Protein AF-A9KI22-F1 (afdb_monomer)

pLDDT: mean 90.52, std 15.83, range [34.84, 98.88]

Nearest PDB structures (foldseek):
  3kr9-assembly1_A  TM=9.200E-01  e=2.713E-21  Streptococcus pneumoniae
  6q56-assembly4_D  TM=8.519E-01  e=7.194E-21  Bacillus subtilis subsp. subtilis str. 168
  7o4o-assembly1_A  TM=8.639E-01  e=4.227E-19  Staphylococcus aureus
  3ku1-assembly2_B  TM=9.204E-01  e=2.973E-18  Streptococcus pneumoniae
  6qe6-assembly2_B  TM=8.593E-01  e=9.843E-17  Mycoplasma capricolum subsp. capricolum

Solvent-accessible surface area (backbone atoms only — not comparable to full-atom values): 13835 Å² total; per-residue (Å²): 136,88,67,56,64,60,55,40,59,54,52,73,67,55,65,71,68,34,31,30,35,32,37,60,32,50,52,27,57,58,54,50,48,31,45,76,67,65,32,18,76,32,29,38,34,20,19,70,48,68,70,38,46,50,47,18,50,54,44,36,51,76,72,71,35,62,93,38,45,45,80,44,82,16,67,58,40,69,74,60,53,64,69,71,36,34,31,42,35,41,52,81,38,45,18,71,60,50,49,50,34,48,61,77,18,41,65,37,57,74,47,26,61,32,40,42,38,24,45,72,36,58,55,32,57,47,55,57,49,34,55,78,69,49,32,38,78,79,44,53,51,62,46,74,41,97,92,39,83,45,47,37,42,32,28,30,61,50,58,96,86,59,78,70,97,81,67,98,71,97,79,74,98,63,94,72,75,81,74,50,72,72,55,51,54,49,28,40,67,68,33,52,54,34,45,78,67,51,33,70,54,54,52,55,48,46,55,52,54,45,56,50,51,55,56,50,48,59,60,49,73,76,48,94,48,73,73,48,50,58,54,47,55,53,48,52,52,53,49,50,54,44,52,58,59,50,52,57,68,76,108

InterPro domains:
  IPR006901 tRNA methyltransferase TrmK [PIRSF018637] (1-248)
  IPR029063 S-adenosyl-L-methionine-dependent methyltransferase superfamily [G3DSA:3.40.50.150] (1-162)
  IPR029063 S-adenosyl-L-methionine-dependent methyltransferase superfamily [SSF53335] (13-137)

Secondary structure (DSSP, 8-state):
----HHHHHHHTTSPTT--EEEET-TTTHHHHHHHHTTS-S-EEEEES-HHHHHHHHHHHHHTT-TTTEEEEE-STTTTPPTTS-SEEEEEEE-HHHHHHHHHHTHHHHHH-SEEEEEESS-HHHHHHHHHHTTEEEEEEEEEEETTEEEEEEEEEEPPTT---S-S-------------HHHHHHHHHH-HHHHHTT-HHHHHHHHHHHHHHHHHHHHHHT---HHHHHHHHHHHHHHHHHHHHHHTT--

Structure (mmCIF, N/CA/C/O backbone):
data_AF-A9KI22-F1
#
_entry.id   AF-A9KI22-F1
#
loop_
_atom_site.group_PDB
_atom_site.id
_atom_site.type_symbol
_atom_site.label_atom_id
_atom_site.label_alt_id
_atom_site.label_comp_id
_atom_site.label_asym_id
_atom_site.label_entity_id
_atom_site.label_seq_id
_atom_site.pdbx_PDB_ins_code
_atom_site.Cartn_x
_atom_site.Cartn_y
_atom_site.Cartn_z
_atom_site.occupancy
_atom_site.B_iso_or_equiv
_atom_site.auth_seq_id
_atom_site.auth_comp_id
_atom_site.auth_asym_id
_atom_site.auth_atom_id
_atom_site.pdbx_PDB_model_num
ATOM 1 N N . MET A 1 1 ? -21.249 4.052 -0.105 1.00 80.50 1 MET A N 1
ATOM 2 C CA . MET A 1 1 ? -20.345 4.908 -0.913 1.00 80.50 1 MET A CA 1
ATOM 3 C C . MET A 1 1 ? -19.646 4.103 -2.023 1.00 80.50 1 MET A C 1
ATOM 5 O O . MET A 1 1 ? -19.351 2.931 -1.822 1.00 80.50 1 MET A O 1
ATOM 9 N N . ASN A 1 2 ? -19.358 4.697 -3.193 1.00 84.75 2 ASN A N 1
ATOM 10 C CA . ASN A 1 2 ? -18.490 4.084 -4.216 1.00 84.75 2 ASN A CA 1
ATOM 11 C C . ASN A 1 2 ? -17.084 4.699 -4.173 1.00 84.75 2 ASN A C 1
ATOM 13 O O . ASN A 1 2 ? -16.916 5.868 -4.508 1.00 84.75 2 ASN A O 1
ATOM 17 N N . LEU A 1 3 ? -16.089 3.908 -3.768 1.00 92.81 3 LEU A N 1
ATOM 18 C CA . LEU A 1 3 ? -14.676 4.280 -3.829 1.00 92.81 3 LEU A CA 1
ATOM 19 C C . LEU A 1 3 ? -14.108 4.105 -5.244 1.00 92.81 3 LEU A C 1
ATOM 21 O O . LEU A 1 3 ? -14.595 3.276 -6.018 1.00 92.81 3 LEU A O 1
ATOM 25 N N . SER A 1 4 ? -13.039 4.846 -5.552 1.00 95.44 4 SER A N 1
ATOM 26 C CA . SER A 1 4 ? -12.204 4.560 -6.725 1.00 95.44 4 SER A CA 1
ATOM 27 C C . SER A 1 4 ? -11.613 3.149 -6.618 1.00 95.44 4 SER A C 1
ATOM 29 O O . SER A 1 4 ? -11.525 2.589 -5.519 1.00 95.44 4 SER A O 1
ATOM 31 N N . LYS A 1 5 ? -11.181 2.558 -7.740 1.00 96.25 5 LYS A N 1
ATOM 32 C CA . LYS A 1 5 ? -10.610 1.199 -7.722 1.00 96.25 5 LYS A CA 1
ATOM 33 C C . LYS A 1 5 ? -9.399 1.116 -6.796 1.00 96.25 5 LYS A C 1
ATOM 35 O O . LYS A 1 5 ? -9.293 0.162 -6.031 1.00 96.25 5 LYS A O 1
ATOM 40 N N . ARG A 1 6 ? -8.547 2.149 -6.809 1.00 97.06 6 ARG A N 1
ATOM 41 C CA . ARG A 1 6 ? -7.380 2.258 -5.927 1.00 97.06 6 ARG A CA 1
ATOM 42 C C . ARG A 1 6 ? -7.775 2.252 -4.454 1.00 97.06 6 ARG A C 1
ATOM 44 O O . ARG A 1 6 ? -7.228 1.469 -3.687 1.00 97.06 6 ARG A O 1
ATOM 51 N N . LEU A 1 7 ? -8.706 3.120 -4.051 1.00 96.88 7 LEU A N 1
ATOM 52 C CA . LEU A 1 7 ? -9.102 3.227 -2.643 1.00 96.88 7 LEU A CA 1
ATOM 53 C C . LEU A 1 7 ? -9.854 1.977 -2.168 1.00 96.88 7 LEU A C 1
ATOM 55 O O . LEU A 1 7 ? -9.650 1.540 -1.039 1.00 96.88 7 LEU A O 1
ATOM 59 N N . ARG A 1 8 ? -10.670 1.368 -3.038 1.00 97.12 8 ARG A N 1
ATOM 60 C CA . ARG A 1 8 ? -11.346 0.100 -2.741 1.00 97.12 8 ARG A CA 1
ATOM 61 C C . ARG A 1 8 ? -10.348 -1.039 -2.522 1.00 97.12 8 ARG A C 1
ATOM 63 O O . ARG A 1 8 ? -10.480 -1.739 -1.533 1.00 97.12 8 ARG A O 1
ATOM 70 N N . MET A 1 9 ? -9.330 -1.181 -3.377 1.00 97.56 9 MET A N 1
ATOM 71 C CA . MET A 1 9 ? -8.278 -2.201 -3.221 1.00 97.56 9 MET A CA 1
ATOM 72 C C . MET A 1 9 ? -7.570 -2.106 -1.857 1.00 97.56 9 MET A C 1
ATOM 74 O O . MET A 1 9 ? -7.284 -3.123 -1.227 1.00 97.56 9 MET A O 1
ATOM 78 N N . VAL A 1 10 ? -7.327 -0.883 -1.371 1.00 98.25 10 VAL A N 1
ATOM 79 C CA . VAL A 1 10 ? -6.772 -0.653 -0.028 1.00 98.25 10 VAL A CA 1
ATOM 80 C C . VAL A 1 10 ? -7.774 -1.051 1.055 1.00 98.25 10 VAL A C 1
ATOM 82 O O . VAL A 1 10 ? -7.440 -1.839 1.934 1.00 98.25 10 VAL A O 1
ATOM 85 N N . ALA A 1 11 ? -9.004 -0.540 0.990 1.00 97.50 11 ALA A N 1
ATOM 86 C CA . ALA A 1 11 ? -10.006 -0.779 2.025 1.00 97.50 11 ALA A CA 1
ATOM 87 C C . ALA A 1 11 ? -10.415 -2.260 2.136 1.00 97.50 11 ALA A C 1
ATOM 89 O O . ALA A 1 11 ? -10.554 -2.778 3.240 1.00 97.50 11 ALA A O 1
ATOM 90 N N . ASP A 1 12 ? -10.540 -2.963 1.009 1.00 96.19 12 ASP A N 1
ATOM 91 C CA . ASP A 1 12 ? -10.887 -4.389 0.961 1.00 96.19 12 ASP A CA 1
ATOM 92 C C . ASP A 1 12 ? -9.741 -5.295 1.468 1.00 96.19 12 ASP A C 1
ATOM 94 O O . ASP A 1 12 ? -9.946 -6.491 1.680 1.00 96.19 12 ASP A O 1
ATOM 98 N N . SER A 1 13 ? -8.537 -4.745 1.677 1.00 97.19 13 SER A N 1
ATOM 99 C CA . SER A 1 13 ? -7.396 -5.464 2.264 1.00 97.19 13 SER A CA 1
ATOM 100 C C . SER A 1 13 ? -7.375 -5.434 3.796 1.00 97.19 13 SER A C 1
ATOM 102 O O . SER A 1 13 ? -6.581 -6.152 4.397 1.00 97.19 13 SER A O 1
ATOM 104 N N . VAL A 1 14 ? -8.224 -4.625 4.434 1.00 98.12 14 VAL A N 1
ATOM 105 C CA . VAL A 1 14 ? -8.308 -4.534 5.898 1.00 98.12 14 VAL A CA 1
ATOM 106 C C . VAL A 1 14 ? -8.986 -5.777 6.474 1.00 98.12 14 VAL A C 1
ATOM 108 O O . VAL A 1 14 ? -10.058 -6.187 6.015 1.00 98.12 14 VAL A O 1
ATOM 111 N N . THR A 1 15 ? -8.413 -6.350 7.535 1.00 98.19 15 THR A N 1
ATOM 112 C CA . THR A 1 15 ? -9.041 -7.470 8.242 1.00 98.19 15 THR A CA 1
ATOM 113 C C . THR A 1 15 ? -10.318 -7.019 8.941 1.00 98.19 15 THR A C 1
ATOM 115 O O . THR A 1 15 ? -10.340 -6.088 9.748 1.00 98.19 15 THR A O 1
ATOM 118 N N . LYS A 1 16 ? -11.416 -7.725 8.665 1.00 98.38 16 LYS A N 1
ATOM 119 C CA . LYS A 1 16 ? -12.712 -7.437 9.277 1.00 98.38 16 LYS A CA 1
ATOM 120 C C . LYS A 1 16 ? -12.653 -7.552 10.804 1.00 98.38 16 LYS A C 1
ATOM 122 O O . LYS A 1 16 ? -12.214 -8.563 11.342 1.00 98.38 16 LYS A O 1
ATOM 127 N N . GLY A 1 17 ? -13.214 -6.559 11.486 1.00 98.38 17 GLY A N 1
ATOM 128 C CA . GLY A 1 17 ? -13.293 -6.471 12.943 1.00 98.38 17 GLY A CA 1
ATOM 129 C C . GLY A 1 17 ? -12.196 -5.615 13.574 1.00 98.38 17 GLY A C 1
ATOM 130 O O . GLY A 1 17 ? -12.352 -5.233 14.731 1.00 98.38 17 GLY A O 1
ATOM 131 N N . ASN A 1 18 ? -11.151 -5.264 12.824 1.00 98.56 18 ASN A N 1
ATOM 132 C CA . ASN A 1 18 ? -10.050 -4.445 13.318 1.00 98.56 18 ASN A CA 1
ATOM 133 C C . ASN A 1 18 ? -10.440 -2.971 13.456 1.00 98.56 18 ASN A C 1
ATOM 135 O O . ASN A 1 18 ? -11.097 -2.407 12.579 1.00 98.56 18 ASN A O 1
ATOM 139 N N . VAL A 1 19 ? -9.987 -2.329 14.534 1.00 98.75 19 VAL A N 1
ATOM 140 C CA . VAL A 1 19 ? -9.975 -0.863 14.640 1.00 98.75 19 VAL A CA 1
ATOM 141 C C . VAL A 1 19 ? -8.835 -0.326 13.775 1.00 98.75 19 VAL A C 1
ATOM 143 O O . VAL A 1 19 ? -7.719 -0.838 13.849 1.00 98.75 19 VAL A O 1
ATOM 146 N N . VAL A 1 20 ? -9.097 0.697 12.960 1.00 98.88 20 VAL A N 1
ATOM 147 C CA . VAL A 1 20 ? -8.164 1.125 11.900 1.00 98.88 20 VAL A CA 1
ATOM 148 C C . VAL A 1 20 ? -7.692 2.561 12.097 1.00 98.88 20 VAL A C 1
ATOM 150 O O . VAL A 1 20 ? -8.516 3.446 12.314 1.00 98.88 20 VAL A O 1
ATOM 153 N N . ALA A 1 21 ? -6.393 2.817 11.946 1.00 98.81 21 ALA A N 1
ATOM 154 C CA . ALA A 1 21 ? -5.864 4.153 11.674 1.00 98.81 21 ALA A CA 1
ATOM 155 C C . ALA A 1 21 ? -5.728 4.371 10.158 1.00 98.81 21 ALA A C 1
ATOM 157 O O . ALA A 1 21 ? -5.080 3.578 9.481 1.00 98.81 21 ALA A O 1
ATOM 158 N N . ASP A 1 22 ? -6.321 5.442 9.639 1.00 98.75 22 ASP A N 1
ATOM 159 C CA . ASP A 1 22 ? -6.264 5.877 8.237 1.00 98.75 22 ASP A CA 1
ATOM 160 C C . ASP A 1 22 ? -5.345 7.105 8.147 1.00 98.75 22 ASP A C 1
ATOM 162 O O . ASP A 1 22 ? -5.749 8.217 8.496 1.00 98.75 22 ASP A O 1
ATOM 166 N N . VAL A 1 23 ? -4.072 6.893 7.794 1.00 98.69 23 VAL A N 1
ATOM 167 C CA . VAL A 1 23 ? -3.019 7.921 7.824 1.00 98.69 23 VAL A CA 1
ATOM 168 C C . VAL A 1 23 ? -2.955 8.674 6.500 1.00 98.69 23 VAL A C 1
ATOM 170 O O . VAL A 1 23 ? -2.755 8.072 5.445 1.00 98.69 23 VAL A O 1
ATOM 173 N N . GLY A 1 24 ? -3.048 10.004 6.565 1.00 97.19 24 GLY A N 1
ATOM 174 C CA . GLY A 1 24 ? -3.204 10.853 5.382 1.00 97.19 24 GLY A CA 1
ATOM 175 C C . GLY A 1 24 ? -4.597 10.706 4.782 1.00 97.19 24 GLY A C 1
ATOM 176 O O . GLY A 1 24 ? -4.737 10.522 3.575 1.00 97.19 24 GLY A O 1
ATOM 177 N N . CYS A 1 25 ? -5.616 10.713 5.645 1.00 95.38 25 CYS A N 1
ATOM 178 C CA . CYS A 1 25 ? -6.985 10.342 5.295 1.00 95.38 25 CYS A CA 1
ATOM 179 C C . CYS A 1 25 ? -7.623 11.232 4.217 1.00 95.38 25 CYS A C 1
ATOM 181 O O . CYS A 1 25 ? -8.592 10.799 3.586 1.00 95.38 25 CYS A O 1
ATOM 183 N N . ASP A 1 26 ? -7.104 12.450 4.010 1.00 93.12 26 ASP A N 1
ATOM 184 C CA . ASP A 1 26 ? -7.588 13.476 3.085 1.00 93.12 26 ASP A CA 1
ATOM 185 C C . ASP A 1 26 ? -9.081 13.812 3.276 1.00 93.12 26 ASP A C 1
ATOM 187 O O . ASP A 1 26 ? -9.445 14.760 3.960 1.00 93.12 26 ASP A O 1
ATOM 191 N N . HIS A 1 27 ? -9.965 12.978 2.734 1.00 96.19 27 HIS A N 1
ATOM 192 C CA . HIS A 1 27 ? -11.421 13.096 2.811 1.00 96.19 27 HIS A CA 1
ATOM 193 C C . HIS A 1 27 ? -12.095 12.034 3.704 1.00 96.19 27 HIS A C 1
ATOM 195 O O . HIS A 1 27 ? -13.325 11.967 3.735 1.00 96.19 27 HIS A O 1
ATOM 201 N N . ALA A 1 28 ? -11.317 11.182 4.384 1.00 97.44 28 ALA A N 1
ATOM 202 C CA . ALA A 1 28 ? -11.771 10.046 5.199 1.00 97.44 28 ALA A CA 1
ATOM 203 C C . ALA A 1 28 ? -12.640 9.017 4.450 1.00 97.44 28 ALA A C 1
ATOM 205 O O . ALA A 1 28 ? -13.421 8.281 5.051 1.00 97.44 28 ALA A O 1
ATOM 206 N N . TYR A 1 29 ? -12.503 8.918 3.127 1.00 97.75 29 TYR A N 1
ATOM 207 C CA . TYR A 1 29 ? -13.311 7.995 2.330 1.00 97.75 29 TYR A CA 1
ATOM 208 C C . TYR A 1 29 ? -13.017 6.516 2.612 1.00 97.75 29 TYR A C 1
ATOM 210 O O . TYR A 1 29 ? -13.950 5.714 2.617 1.00 97.75 29 TYR A O 1
ATOM 218 N N . ILE A 1 30 ? -11.757 6.151 2.893 1.00 98.12 30 ILE A N 1
ATOM 219 C CA . ILE A 1 30 ? -11.412 4.791 3.340 1.00 98.12 30 ILE A CA 1
ATOM 220 C C . ILE A 1 30 ? -12.092 4.525 4.685 1.00 98.12 30 ILE A C 1
ATOM 222 O O . ILE A 1 30 ? -12.849 3.565 4.804 1.00 98.12 30 ILE A O 1
ATOM 226 N N . SER A 1 31 ? -11.900 5.420 5.658 1.00 98.50 31 SER A N 1
ATOM 227 C CA . SER A 1 31 ? -12.554 5.352 6.969 1.00 98.50 31 SER A CA 1
ATOM 228 C C . SER A 1 31 ? -14.078 5.161 6.885 1.00 98.50 31 SER A C 1
ATOM 230 O O . SER A 1 31 ? -14.623 4.238 7.491 1.00 98.50 31 SER A O 1
ATOM 232 N N . ILE A 1 32 ? -14.768 5.985 6.089 1.00 98.44 32 ILE A N 1
ATOM 233 C CA . ILE A 1 32 ? -16.227 5.919 5.898 1.00 98.44 32 ILE A CA 1
ATOM 234 C C . ILE A 1 32 ? -16.640 4.588 5.275 1.00 98.44 32 ILE A C 1
ATOM 236 O O . ILE A 1 32 ? -17.550 3.939 5.785 1.00 98.44 32 ILE A O 1
ATOM 240 N N . TYR A 1 33 ? -15.961 4.150 4.213 1.00 98.38 33 TYR A N 1
ATOM 241 C CA . TYR A 1 33 ? -16.272 2.884 3.550 1.00 98.38 33 TYR A CA 1
ATOM 242 C C . TYR A 1 33 ? -16.109 1.682 4.488 1.00 98.38 33 TYR A C 1
ATOM 244 O O . TYR A 1 33 ? -16.962 0.792 4.506 1.00 98.38 33 TYR A O 1
ATOM 252 N N . LEU A 1 34 ? -15.046 1.663 5.298 1.00 98.44 34 LEU A N 1
ATOM 253 C CA . LEU A 1 34 ? -14.784 0.580 6.245 1.00 98.44 34 LEU A CA 1
ATOM 254 C C . LEU A 1 34 ? -15.885 0.465 7.304 1.00 98.44 34 LEU A C 1
ATOM 256 O O . LEU A 1 34 ? -16.329 -0.647 7.606 1.00 98.44 34 LEU A O 1
ATOM 260 N N . VAL A 1 35 ? -16.344 1.593 7.852 1.00 98.38 35 VAL A N 1
ATOM 261 C CA . VAL A 1 35 ? -17.412 1.616 8.862 1.00 98.38 35 VAL A CA 1
ATOM 262 C C . VAL A 1 35 ? -18.777 1.315 8.239 1.00 98.38 35 VAL A C 1
ATOM 264 O O . VAL A 1 35 ? -19.506 0.457 8.741 1.00 98.38 35 VAL A O 1
ATOM 267 N N . GLU A 1 36 ? -19.114 1.953 7.115 1.00 97.31 36 GLU A N 1
ATOM 268 C CA . GLU A 1 36 ? -20.374 1.739 6.387 1.00 97.31 36 GLU A CA 1
ATOM 269 C C . GLU A 1 36 ? -20.530 0.265 5.967 1.00 97.31 36 GLU A C 1
ATOM 271 O O . GLU A 1 36 ? -21.594 -0.334 6.143 1.00 97.31 36 GLU A O 1
ATOM 276 N N . GLY A 1 37 ? -19.445 -0.351 5.487 1.00 96.88 37 GLY A N 1
ATOM 277 C CA . GLY A 1 37 ? -19.384 -1.761 5.103 1.00 96.88 37 GLY A CA 1
ATOM 278 C C . GLY A 1 37 ? -19.306 -2.747 6.273 1.00 96.88 37 GLY A C 1
ATOM 279 O O . GLY A 1 37 ? -19.280 -3.958 6.043 1.00 96.88 37 GLY A O 1
ATOM 280 N N . LYS A 1 38 ? -19.270 -2.267 7.527 1.00 97.56 38 LYS A N 1
ATOM 281 C CA . LYS A 1 38 ? -19.063 -3.085 8.740 1.00 97.56 38 LYS A CA 1
ATOM 282 C C . LYS A 1 38 ? -17.794 -3.946 8.665 1.00 97.56 38 LYS A C 1
ATOM 284 O O . LYS A 1 38 ? -17.767 -5.075 9.169 1.00 97.56 38 LYS A O 1
ATOM 289 N N . ILE A 1 39 ? -16.767 -3.424 7.999 1.00 98.19 39 ILE A N 1
ATOM 290 C CA . ILE A 1 39 ? -15.428 -4.010 7.941 1.00 98.19 39 ILE A CA 1
ATOM 291 C C . ILE A 1 39 ? -14.682 -3.611 9.212 1.00 98.19 39 ILE A C 1
ATOM 293 O O . ILE A 1 39 ? -14.207 -4.487 9.925 1.00 98.19 39 ILE A O 1
ATOM 297 N N . ALA A 1 40 ? -14.674 -2.320 9.550 1.00 98.56 40 ALA A N 1
ATOM 298 C CA . ALA A 1 40 ? -14.108 -1.810 10.794 1.00 98.56 40 ALA A CA 1
ATOM 299 C C . ALA A 1 40 ? -15.228 -1.377 11.757 1.00 98.56 40 ALA A C 1
ATOM 301 O O . ALA A 1 40 ? -16.159 -0.687 11.335 1.00 98.56 40 ALA A O 1
ATOM 302 N N . PRO A 1 41 ? -15.167 -1.732 13.054 1.00 98.38 41 PRO A N 1
ATOM 303 C CA . PRO A 1 41 ? -16.107 -1.219 14.043 1.00 98.38 41 PRO A CA 1
ATOM 304 C C . PRO 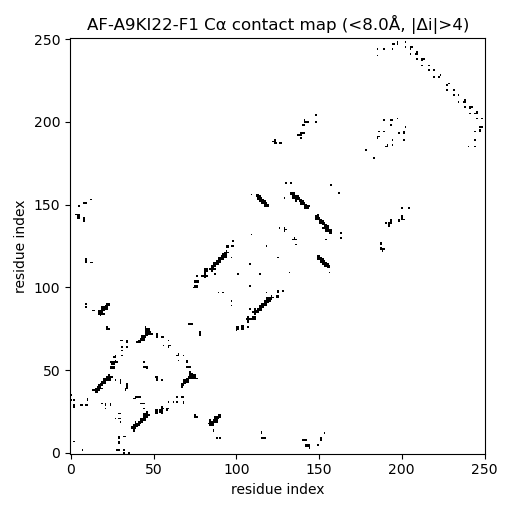A 1 41 ? -15.874 0.267 14.346 1.00 98.38 41 PRO A C 1
ATOM 306 O O . PRO A 1 41 ? -16.823 0.956 14.712 1.00 98.38 41 PRO A O 1
ATOM 309 N N . LYS A 1 42 ? -14.628 0.749 14.225 1.00 98.62 42 LYS A N 1
ATOM 310 C CA . LYS A 1 42 ? -14.219 2.145 14.430 1.00 98.62 42 LYS A CA 1
ATOM 311 C C . LYS A 1 42 ? -12.978 2.469 13.608 1.00 98.62 42 LYS A C 1
ATOM 313 O O . LYS A 1 42 ? -12.162 1.578 13.361 1.00 98.62 42 LYS A O 1
ATOM 318 N N . THR A 1 43 ? -12.800 3.742 13.270 1.00 98.75 43 THR A N 1
ATOM 319 C CA . THR A 1 43 ? -11.570 4.226 12.635 1.00 98.75 43 THR A CA 1
ATOM 320 C C . THR A 1 43 ? -11.085 5.544 13.238 1.00 98.75 43 THR A C 1
ATOM 322 O O . THR A 1 43 ? -11.856 6.327 13.801 1.00 98.75 43 THR A O 1
ATOM 325 N N . ILE A 1 44 ? -9.782 5.788 13.119 1.00 98.75 44 ILE A N 1
ATOM 326 C CA . ILE A 1 44 ? -9.130 7.053 13.447 1.00 98.75 44 ILE A CA 1
ATOM 327 C C . ILE A 1 44 ? -8.537 7.613 12.154 1.00 98.75 44 ILE A C 1
ATOM 329 O O . ILE A 1 44 ? -7.585 7.058 11.614 1.00 98.75 44 ILE A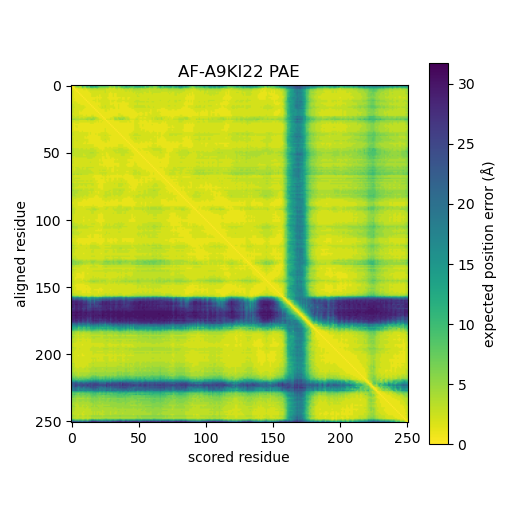 O 1
ATOM 333 N N . ALA A 1 45 ? -9.109 8.705 11.658 1.00 98.56 45 ALA A N 1
ATOM 334 C CA . ALA A 1 45 ? -8.662 9.400 10.460 1.00 98.56 45 ALA A CA 1
ATOM 335 C C . ALA A 1 45 ? -7.616 10.463 10.838 1.00 98.56 45 ALA A C 1
ATOM 337 O O . ALA A 1 45 ? -7.905 11.398 11.591 1.00 98.56 45 ALA A O 1
ATOM 338 N N . LEU A 1 46 ? -6.389 10.289 10.355 1.00 98.56 46 LEU A N 1
ATOM 339 C CA . LEU A 1 46 ? -5.234 11.113 10.698 1.00 98.56 46 LEU A CA 1
ATOM 340 C C . LEU A 1 46 ? -4.808 11.938 9.484 1.00 98.56 46 LEU A C 1
ATOM 342 O O . LEU A 1 46 ? -4.673 11.400 8.386 1.00 98.56 46 LEU A O 1
ATOM 346 N N . ASP A 1 47 ? -4.549 13.228 9.674 1.00 98.38 47 ASP A N 1
ATOM 347 C CA . ASP A 1 47 ? -3.921 14.067 8.649 1.00 98.38 47 ASP A CA 1
ATOM 348 C C . ASP A 1 47 ? -3.047 15.140 9.297 1.00 98.38 47 ASP A C 1
ATOM 350 O O . ASP A 1 47 ? -3.359 15.616 10.388 1.00 98.38 47 ASP A O 1
ATOM 354 N N . VAL A 1 48 ? -1.966 15.535 8.627 1.00 97.69 48 VAL A N 1
ATOM 355 C CA . VAL A 1 48 ? -1.062 16.594 9.105 1.00 97.69 48 VAL A CA 1
ATOM 356 C C . VAL A 1 48 ? -1.632 17.985 8.831 1.00 97.69 48 VAL A C 1
ATOM 358 O O . VAL A 1 48 ? -1.243 18.959 9.472 1.00 97.69 48 VAL A O 1
ATOM 361 N N . ASN A 1 49 ? -2.570 18.088 7.888 1.00 97.31 49 ASN A N 1
ATOM 362 C CA . ASN A 1 49 ? -3.144 19.347 7.450 1.00 97.31 49 ASN A CA 1
ATOM 363 C C . ASN A 1 49 ? -4.566 19.529 7.999 1.00 97.31 49 ASN A C 1
ATOM 365 O O . ASN A 1 49 ? -5.429 18.666 7.840 1.00 97.31 49 ASN A O 1
ATOM 369 N N . GLU A 1 50 ? -4.853 20.711 8.549 1.00 97.06 50 GLU A N 1
ATOM 370 C CA . GLU A 1 50 ? -6.191 21.046 9.058 1.00 97.06 50 GLU A CA 1
ATOM 371 C C . GLU A 1 50 ? -7.258 21.061 7.955 1.00 97.06 50 GLU A C 1
ATOM 373 O O . GLU A 1 50 ? -8.381 20.621 8.174 1.00 97.06 50 GLU A O 1
ATOM 378 N N . GLY A 1 51 ? -6.917 21.537 6.752 1.00 97.50 51 GLY A N 1
ATOM 379 C CA . GLY A 1 51 ? -7.859 21.647 5.634 1.00 97.50 51 GLY A CA 1
ATOM 380 C C . GLY A 1 51 ? -8.479 20.305 5.216 1.00 97.50 51 GLY A C 1
ATOM 381 O O . GLY A 1 51 ? -9.704 20.190 5.213 1.00 97.50 51 GLY A O 1
ATOM 382 N N . PRO A 1 52 ? -7.675 19.287 4.861 1.00 96.62 52 PRO A N 1
ATOM 383 C CA . PRO A 1 52 ? -8.160 17.926 4.653 1.00 96.62 52 PRO A CA 1
ATOM 384 C C . PRO A 1 52 ? -8.915 17.376 5.867 1.00 96.62 52 PRO A C 1
ATOM 386 O O . PRO A 1 52 ? -10.040 16.909 5.719 1.00 96.62 52 PRO A O 1
ATOM 389 N N . LEU A 1 53 ? -8.394 17.549 7.085 1.00 96.81 53 LEU A N 1
ATOM 390 C CA . LEU A 1 53 ? -9.063 17.050 8.288 1.00 96.81 53 LEU A CA 1
ATOM 391 C C . LEU A 1 53 ? -10.473 17.641 8.490 1.00 96.81 53 LEU A C 1
ATOM 393 O O . LEU A 1 53 ? -11.390 16.919 8.874 1.00 96.81 53 LEU A O 1
ATOM 397 N N . LEU A 1 54 ? -10.673 18.927 8.183 1.00 97.62 54 LEU A N 1
ATOM 398 C CA . LEU A 1 54 ? -11.995 19.562 8.189 1.00 97.62 54 LEU A CA 1
ATOM 399 C C . LEU A 1 54 ? -12.929 18.928 7.149 1.00 97.62 54 LEU A C 1
ATOM 401 O O . LEU A 1 54 ? -14.068 18.600 7.473 1.00 97.62 54 LEU A O 1
ATOM 405 N N . ARG A 1 55 ? -12.448 18.670 5.927 1.00 97.62 55 ARG A N 1
ATOM 406 C CA . ARG A 1 55 ? -13.243 17.984 4.888 1.00 97.62 55 ARG A CA 1
ATOM 407 C C . ARG A 1 55 ? -13.591 16.553 5.287 1.00 97.62 55 ARG A C 1
ATOM 409 O O . ARG A 1 55 ? -14.703 16.096 5.036 1.00 97.62 55 ARG A O 1
ATOM 416 N N . ALA A 1 56 ? -12.655 15.846 5.917 1.00 97.88 56 ALA A N 1
ATOM 417 C CA . ALA A 1 56 ? -12.899 14.535 6.497 1.00 97.88 56 ALA A CA 1
ATOM 418 C C . ALA A 1 56 ? -14.021 14.598 7.545 1.00 97.88 56 ALA A C 1
ATOM 420 O O . ALA A 1 56 ? -14.948 13.795 7.473 1.00 97.88 56 ALA A O 1
ATOM 421 N N . GLN A 1 57 ? -13.995 15.570 8.466 1.00 98.19 57 GLN A N 1
ATOM 422 C CA . GLN A 1 57 ? -15.059 15.771 9.461 1.00 98.19 57 GLN A CA 1
ATOM 423 C C . GLN A 1 57 ? -16.419 16.058 8.814 1.00 98.19 57 GLN A C 1
ATOM 425 O O . GLN A 1 57 ? -17.409 15.424 9.178 1.00 98.19 57 GLN A O 1
ATOM 430 N N . GLU A 1 58 ? -16.474 16.969 7.838 1.00 98.06 58 GLU A N 1
ATOM 431 C CA . GLU A 1 58 ? -17.697 17.283 7.087 1.00 98.06 58 GLU A CA 1
ATOM 432 C C . GLU A 1 58 ? -18.280 16.031 6.423 1.00 98.06 58 GLU A C 1
ATOM 434 O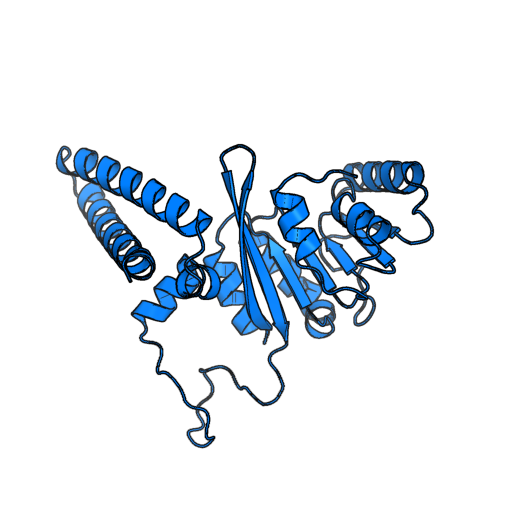 O . GLU A 1 58 ? -19.476 15.751 6.549 1.00 98.06 58 GLU A O 1
ATOM 439 N N . ASN A 1 59 ? -17.427 15.229 5.779 1.00 98.12 59 ASN A N 1
ATOM 440 C CA . ASN A 1 59 ? -17.830 13.963 5.184 1.00 98.12 59 ASN A CA 1
ATOM 441 C C . ASN A 1 59 ? -18.348 12.992 6.252 1.00 98.12 59 ASN A C 1
ATOM 443 O O . ASN A 1 59 ? -19.459 12.489 6.118 1.00 98.12 59 ASN A O 1
ATOM 447 N N . ILE A 1 60 ? -17.606 12.763 7.337 1.00 98.31 60 ILE A N 1
ATOM 448 C CA . ILE A 1 60 ? -18.003 11.852 8.423 1.00 98.31 60 ILE A CA 1
ATOM 449 C C . ILE A 1 60 ? -19.394 12.210 8.967 1.00 98.31 60 ILE A C 1
ATOM 451 O O . ILE A 1 60 ? -20.238 11.323 9.105 1.00 98.31 60 ILE A O 1
ATOM 455 N N . ILE A 1 61 ? -19.652 13.500 9.207 1.00 98.12 61 ILE A N 1
ATOM 456 C CA . ILE A 1 61 ? -20.950 14.006 9.676 1.00 98.12 61 ILE A CA 1
ATOM 457 C C . ILE A 1 61 ? -22.034 13.792 8.614 1.00 98.12 61 ILE A C 1
ATOM 459 O O . ILE A 1 61 ? -23.129 13.336 8.933 1.00 98.12 61 ILE A O 1
ATOM 463 N N . SER A 1 62 ? -21.746 14.072 7.339 1.00 97.50 62 SER A N 1
ATOM 464 C CA . SER A 1 62 ? -22.726 13.893 6.256 1.00 97.50 62 SER A CA 1
ATOM 465 C C . SER A 1 62 ? -23.182 12.436 6.081 1.00 97.50 62 SER A C 1
ATOM 467 O O . SER A 1 62 ? -24.311 12.194 5.653 1.00 97.50 62 SER A O 1
ATOM 469 N N . TYR A 1 63 ? -22.332 11.473 6.454 1.00 97.00 63 TYR A N 1
ATOM 470 C CA . TYR A 1 63 ? -22.646 10.041 6.467 1.00 97.00 63 TYR A CA 1
ATOM 471 C C . TYR A 1 63 ? -23.169 9.541 7.830 1.00 97.00 63 TYR A C 1
ATOM 473 O O . TYR A 1 63 ? -23.503 8.361 7.943 1.00 97.00 63 TYR A O 1
ATOM 481 N N . GLY A 1 64 ? -23.265 10.401 8.854 1.00 97.50 64 GLY A N 1
ATOM 482 C CA . GLY A 1 64 ? -23.763 10.053 10.193 1.00 97.50 64 GLY A CA 1
ATOM 483 C C . GLY A 1 64 ? -22.847 9.106 10.979 1.00 97.50 64 GLY A C 1
ATOM 484 O O . GLY A 1 64 ? -23.331 8.243 11.715 1.00 97.50 64 GLY A O 1
ATOM 485 N N . MET A 1 65 ? -21.530 9.204 10.768 1.00 97.94 65 MET A N 1
ATOM 486 C CA . MET A 1 65 ? -20.525 8.277 11.310 1.00 97.94 65 MET A CA 1
ATOM 487 C C . MET A 1 65 ? -19.660 8.887 12.424 1.00 97.94 65 MET A C 1
ATOM 489 O O . MET A 1 65 ? -18.668 8.283 12.833 1.00 97.94 65 MET A O 1
ATOM 493 N N . GLU A 1 66 ? -20.028 10.051 12.960 1.00 97.31 66 GLU A N 1
ATOM 494 C CA . GLU A 1 66 ? -19.257 10.801 13.963 1.00 97.31 66 GLU A CA 1
ATOM 495 C C . GLU A 1 66 ? -18.990 10.027 15.265 1.00 97.31 66 GLU A C 1
ATOM 497 O O . GLU A 1 66 ? -18.017 10.290 15.966 1.00 97.31 66 GLU A O 1
ATOM 502 N N . ASN A 1 67 ? -19.818 9.026 15.577 1.00 97.94 67 ASN A N 1
ATOM 503 C CA . ASN A 1 67 ? -19.646 8.175 16.758 1.00 97.94 67 ASN A CA 1
ATOM 504 C C . ASN A 1 67 ? -18.662 7.009 16.541 1.00 97.94 67 ASN A C 1
ATOM 506 O O . ASN A 1 67 ? -18.284 6.329 17.499 1.00 97.94 67 ASN A O 1
ATOM 510 N N . LEU A 1 68 ? -18.283 6.739 15.289 1.00 98.50 68 LEU A N 1
ATOM 511 C CA . LEU A 1 68 ? -17.476 5.582 14.888 1.00 98.50 68 LEU A CA 1
ATOM 512 C C . LEU A 1 68 ? -16.146 5.990 14.247 1.00 98.50 68 LEU A C 1
ATOM 514 O O . LEU A 1 68 ? -15.193 5.213 14.295 1.00 98.50 68 LEU A O 1
ATOM 518 N N . ILE A 1 69 ? -16.064 7.202 13.693 1.00 98.62 69 ILE A N 1
ATOM 519 C CA . ILE A 1 69 ? -14.866 7.741 13.048 1.00 98.62 69 ILE A CA 1
ATOM 520 C C . ILE A 1 69 ? -14.413 8.985 13.802 1.00 98.62 69 ILE A C 1
ATOM 522 O O . ILE A 1 69 ? -15.142 9.968 13.895 1.00 98.62 69 ILE A O 1
ATOM 526 N N . THR A 1 70 ? -13.191 8.955 14.328 1.00 98.31 70 THR A N 1
ATOM 527 C CA . THR A 1 70 ? -12.577 10.112 14.995 1.00 98.31 70 THR A CA 1
ATOM 528 C C . THR A 1 70 ? -11.486 10.702 14.117 1.00 98.31 70 THR A C 1
ATOM 530 O O . THR A 1 70 ? -10.610 9.980 13.657 1.00 98.31 70 THR A O 1
ATOM 533 N N . THR A 1 71 ? -11.486 12.016 13.922 1.00 98.31 71 THR A N 1
ATOM 534 C CA . THR A 1 71 ? -10.392 12.717 13.234 1.00 98.31 71 THR A CA 1
ATOM 535 C C . THR A 1 71 ? -9.341 13.220 14.221 1.00 98.31 71 THR A C 1
ATOM 537 O O . THR A 1 71 ? -9.711 13.721 15.287 1.00 98.31 71 THR A O 1
ATOM 540 N N . ARG A 1 72 ? -8.052 13.175 13.870 1.00 98.19 72 ARG A N 1
ATOM 541 C CA . ARG A 1 72 ? -6.965 13.754 14.680 1.00 98.19 72 ARG A CA 1
ATOM 542 C C . ARG A 1 72 ? -5.925 14.423 13.775 1.00 98.19 72 ARG A C 1
ATOM 544 O O . ARG A 1 72 ? -5.453 13.811 12.821 1.00 98.19 72 ARG A O 1
ATOM 551 N N . LEU A 1 73 ? -5.559 15.664 14.093 1.00 98.50 73 LEU A N 1
ATOM 552 C CA 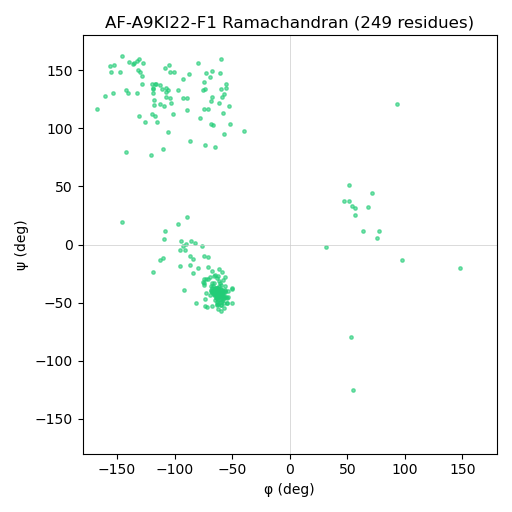. LEU A 1 73 ? -4.450 16.357 13.434 1.00 98.50 73 LEU A CA 1
ATOM 553 C C . LEU A 1 73 ? -3.140 15.702 13.891 1.00 98.50 73 LEU A C 1
ATOM 555 O O . LEU A 1 73 ? -2.861 15.699 15.087 1.00 98.50 73 LEU A O 1
ATOM 559 N N . SER A 1 74 ? -2.385 15.098 12.976 1.00 98.06 74 SER A N 1
ATOM 560 C CA . SER A 1 74 ? -1.209 14.273 13.275 1.00 98.06 74 SER A CA 1
ATOM 561 C C . SER A 1 74 ? -0.225 14.272 12.107 1.00 98.06 74 SER A C 1
ATOM 563 O O . SER A 1 74 ? -0.615 13.980 10.979 1.00 98.06 74 SER A O 1
ATOM 565 N N . ASP A 1 75 ? 1.059 14.526 12.372 1.00 98.06 75 ASP A N 1
ATOM 566 C CA . ASP A 1 75 ? 2.123 14.168 11.424 1.00 98.06 75 ASP A CA 1
ATOM 567 C C . ASP A 1 75 ? 2.382 12.664 11.543 1.00 98.06 75 ASP A C 1
ATOM 569 O O . ASP A 1 75 ? 2.849 12.183 12.578 1.00 98.06 75 ASP A O 1
ATOM 573 N N . GLY A 1 76 ? 1.969 11.913 10.521 1.00 98.19 76 GLY A N 1
ATOM 574 C CA . GLY A 1 76 ? 2.033 10.458 10.529 1.00 98.19 76 GLY A CA 1
ATOM 575 C C . GLY A 1 76 ? 1.327 9.858 11.749 1.00 98.19 76 GLY A C 1
ATOM 576 O O . GLY A 1 76 ? 0.158 10.141 12.025 1.00 98.19 76 GLY A O 1
ATOM 577 N N . LEU A 1 77 ? 2.062 9.033 12.493 1.00 98.38 77 LEU A N 1
ATOM 578 C CA . LEU A 1 77 ? 1.557 8.263 13.630 1.00 98.38 77 LEU A CA 1
ATOM 579 C C . LEU A 1 77 ? 1.766 8.951 14.992 1.00 98.38 77 LEU A C 1
ATOM 581 O O . LEU A 1 77 ? 1.393 8.372 16.005 1.00 98.38 77 LEU A O 1
ATOM 585 N N . HIS A 1 78 ? 2.312 10.173 15.048 1.00 97.88 78 HIS A N 1
ATOM 586 C CA . HIS A 1 78 ? 2.697 10.825 16.312 1.00 97.88 78 HIS A CA 1
ATOM 587 C C . HIS A 1 78 ? 1.574 10.962 17.337 1.00 97.88 78 HIS A C 1
ATOM 589 O O . HIS A 1 78 ? 1.813 10.882 18.541 1.00 97.88 78 HIS A O 1
ATOM 595 N N . MET A 1 79 ? 0.348 11.202 16.877 1.00 97.69 79 MET A N 1
ATOM 596 C CA . MET A 1 79 ? -0.778 11.359 17.784 1.00 97.69 79 MET A CA 1
ATOM 597 C C . MET A 1 79 ? -1.496 10.047 18.083 1.00 97.69 79 MET A C 1
ATOM 599 O O . MET A 1 79 ? -2.479 10.085 18.818 1.00 97.69 79 MET A O 1
ATOM 603 N N . LEU A 1 80 ? -1.058 8.916 17.532 1.00 97.75 80 LEU A N 1
ATOM 604 C CA . LEU A 1 80 ? -1.602 7.587 17.798 1.00 97.75 80 LEU A CA 1
ATOM 605 C C . LEU A 1 80 ? -0.909 6.970 19.023 1.00 97.75 80 LEU A C 1
ATOM 607 O O . LEU A 1 80 ? 0.269 7.219 19.266 1.00 97.75 80 LEU A O 1
ATOM 611 N N . LYS A 1 81 ? -1.633 6.175 19.815 1.00 97.88 81 LYS A N 1
ATOM 612 C CA . LYS A 1 81 ? -1.059 5.453 20.961 1.00 97.88 81 LYS A CA 1
ATOM 613 C C . LYS A 1 81 ? -0.862 3.967 20.640 1.00 97.88 81 LYS A C 1
ATOM 615 O O . LYS A 1 81 ? -1.691 3.385 19.936 1.00 97.88 81 LYS A O 1
ATOM 620 N N . PRO A 1 82 ? 0.159 3.304 21.215 1.00 97.50 82 PRO A N 1
ATOM 621 C CA . PRO A 1 82 ? 0.297 1.855 21.099 1.00 97.50 82 PRO A CA 1
ATOM 622 C C . PRO A 1 82 ? -0.968 1.131 21.580 1.00 97.50 82 PRO A C 1
ATOM 624 O O . PRO A 1 82 ? -1.530 1.482 22.620 1.00 97.50 82 PRO A O 1
ATOM 627 N N . ASN A 1 83 ? -1.393 0.099 20.846 1.00 97.44 83 ASN A N 1
ATOM 628 C CA . ASN A 1 83 ? -2.628 -0.671 21.075 1.00 97.44 83 ASN A CA 1
ATOM 629 C C . ASN A 1 83 ? -3.943 0.125 20.923 1.00 97.44 83 ASN A C 1
ATOM 631 O O . ASN A 1 83 ? -4.999 -0.367 21.318 1.00 97.44 83 ASN A O 1
ATOM 635 N N . GLU A 1 84 ? -3.913 1.346 20.377 1.00 98.12 84 GLU A N 1
ATOM 636 C CA . GLU A 1 84 ? -5.135 2.115 20.091 1.00 98.12 84 GLU A CA 1
ATOM 637 C C . GLU A 1 84 ? -5.889 1.573 18.868 1.00 98.12 84 GLU A C 1
ATOM 639 O O . GLU A 1 84 ? -7.114 1.678 18.796 1.00 98.12 84 GLU A O 1
ATOM 644 N N . VAL A 1 85 ? -5.159 0.979 17.921 1.00 98.56 85 VAL A N 1
ATOM 645 C CA . VAL A 1 85 ? -5.691 0.395 16.687 1.00 98.56 85 VAL A CA 1
ATOM 646 C C . VAL A 1 85 ? -5.057 -0.966 16.423 1.00 98.56 85 VAL A C 1
ATOM 648 O O . VAL A 1 85 ? -3.950 -1.250 16.877 1.00 98.56 85 VAL A O 1
ATOM 651 N N . ASP A 1 86 ? -5.766 -1.792 15.664 1.00 98.62 86 ASP A N 1
ATOM 652 C CA . ASP A 1 86 ? -5.301 -3.095 15.200 1.00 98.62 86 ASP A CA 1
ATOM 653 C C . ASP A 1 86 ? -4.625 -2.995 13.823 1.00 98.62 86 ASP A C 1
ATOM 655 O O . ASP A 1 86 ? -3.620 -3.661 13.586 1.00 98.62 86 ASP A O 1
ATOM 659 N N . SER A 1 87 ? -5.165 -2.163 12.924 1.00 98.75 87 SER A N 1
ATOM 660 C CA . SER A 1 87 ? -4.663 -1.980 11.556 1.00 98.75 87 SER A CA 1
ATOM 661 C C . SER A 1 87 ? -4.177 -0.556 11.335 1.00 98.75 87 SER A C 1
ATOM 663 O O . SER A 1 87 ? -4.861 0.401 11.705 1.00 98.75 87 SER A O 1
ATOM 665 N N . ILE A 1 88 ? -3.048 -0.404 10.645 1.00 98.88 88 ILE A N 1
ATOM 666 C CA . ILE A 1 88 ? -2.577 0.895 10.154 1.00 98.88 88 ILE A CA 1
ATOM 667 C C . ILE A 1 88 ? -2.648 0.895 8.626 1.00 98.88 88 ILE A C 1
ATOM 669 O O . ILE A 1 88 ? -2.013 0.076 7.962 1.00 98.88 88 ILE A O 1
ATOM 673 N N . VAL A 1 89 ? -3.414 1.828 8.067 1.00 98.88 89 VAL A N 1
ATOM 674 C CA . VAL A 1 89 ? -3.526 2.079 6.629 1.00 98.88 89 VAL A CA 1
ATOM 675 C C . VAL A 1 89 ? -2.729 3.335 6.287 1.00 98.88 89 VAL A C 1
ATOM 677 O O . VAL A 1 89 ? -2.968 4.395 6.861 1.00 98.88 89 VAL A O 1
ATOM 680 N N . ILE A 1 90 ? -1.806 3.233 5.329 1.00 98.69 90 ILE A N 1
ATOM 681 C CA . ILE A 1 90 ? -1.084 4.381 4.760 1.00 98.69 90 ILE A CA 1
ATOM 682 C C . ILE A 1 90 ? -1.162 4.277 3.239 1.00 98.69 90 ILE A C 1
ATOM 684 O O . ILE A 1 90 ? -0.556 3.387 2.636 1.00 98.69 90 ILE A O 1
ATOM 688 N N . ALA A 1 91 ? -1.902 5.179 2.596 1.00 97.69 91 ALA A N 1
ATOM 689 C CA . ALA A 1 91 ? -2.155 5.104 1.161 1.00 97.69 91 ALA A CA 1
ATOM 690 C C . ALA A 1 91 ? -1.869 6.416 0.432 1.00 97.69 91 ALA A C 1
ATOM 692 O O . ALA A 1 91 ? -2.036 7.502 0.973 1.00 97.69 91 ALA A O 1
ATOM 693 N N . GLY A 1 92 ? -1.440 6.321 -0.830 1.00 95.94 92 GLY A N 1
ATOM 694 C CA . GLY A 1 92 ? -1.257 7.502 -1.675 1.00 95.94 92 GLY A CA 1
ATOM 695 C C . GLY A 1 92 ? 0.016 8.311 -1.402 1.00 95.94 92 GLY A C 1
ATOM 696 O O . GLY A 1 92 ? 0.150 9.401 -1.952 1.00 95.94 92 GLY A O 1
ATOM 697 N N . MET A 1 93 ? 0.961 7.784 -0.618 1.00 95.94 93 MET A N 1
ATOM 698 C CA . MET A 1 93 ? 2.214 8.464 -0.258 1.00 95.94 93 MET A CA 1
ATOM 699 C C . MET A 1 93 ? 3.426 7.900 -1.009 1.00 95.94 93 MET A C 1
ATOM 701 O O . MET A 1 93 ? 3.430 6.742 -1.419 1.00 95.94 93 MET A O 1
ATOM 705 N N . GLY A 1 94 ? 4.477 8.707 -1.188 1.00 98.12 94 GLY A N 1
ATOM 706 C CA . GLY A 1 94 ? 5.761 8.227 -1.716 1.00 98.12 94 GLY A CA 1
ATOM 707 C C . GLY A 1 94 ? 6.464 7.279 -0.738 1.00 98.12 94 GLY A C 1
ATOM 708 O O . GLY A 1 94 ? 6.309 7.425 0.475 1.00 98.12 94 GLY A O 1
ATOM 709 N N . GLY A 1 95 ? 7.245 6.326 -1.255 1.00 98.31 95 GLY A N 1
ATOM 710 C CA . GLY A 1 95 ? 7.881 5.282 -0.442 1.00 98.31 95 GLY A CA 1
ATOM 711 C C . GLY A 1 95 ? 8.766 5.834 0.679 1.00 98.31 95 GLY A C 1
ATOM 712 O O . GLY A 1 95 ? 8.614 5.423 1.824 1.00 98.31 95 GLY A O 1
ATOM 713 N N . ALA A 1 96 ? 9.609 6.832 0.393 1.00 98.19 96 ALA A N 1
ATOM 714 C CA . ALA A 1 96 ? 10.450 7.463 1.415 1.00 98.19 96 ALA A CA 1
ATOM 715 C C . ALA A 1 96 ? 9.646 8.113 2.563 1.00 98.19 96 ALA A C 1
ATOM 717 O O . ALA A 1 96 ? 10.003 7.968 3.730 1.00 98.19 96 ALA A O 1
ATOM 718 N N . LEU A 1 97 ? 8.538 8.798 2.250 1.00 98.44 97 LEU A N 1
ATOM 719 C CA . LEU A 1 97 ? 7.665 9.397 3.268 1.00 98.44 97 LEU A CA 1
ATOM 720 C C . LEU A 1 97 ? 6.961 8.319 4.099 1.00 98.44 97 LEU A C 1
ATOM 722 O O . LEU A 1 97 ? 6.851 8.455 5.313 1.00 98.44 97 LEU A O 1
ATOM 726 N N . MET A 1 98 ? 6.501 7.251 3.450 1.00 98.50 98 MET A N 1
ATOM 727 C CA . MET A 1 98 ? 5.865 6.125 4.128 1.00 98.50 98 MET A CA 1
ATOM 728 C C . MET A 1 98 ? 6.822 5.453 5.118 1.00 98.50 98 MET A C 1
ATOM 730 O O . MET A 1 98 ? 6.429 5.208 6.253 1.00 98.50 98 MET A O 1
ATOM 734 N N . ILE A 1 99 ? 8.077 5.222 4.721 1.00 98.56 99 ILE A N 1
ATOM 735 C CA . ILE A 1 99 ? 9.118 4.674 5.603 1.00 98.56 99 ILE A CA 1
ATOM 736 C C . ILE A 1 99 ? 9.331 5.586 6.812 1.00 98.56 99 ILE A C 1
ATOM 738 O O . ILE A 1 99 ? 9.247 5.107 7.936 1.00 98.56 99 ILE A O 1
ATOM 742 N N . ARG A 1 100 ? 9.485 6.902 6.603 1.00 98.50 100 ARG A N 1
ATOM 743 C CA . ARG A 1 100 ? 9.616 7.874 7.702 1.00 98.50 100 ARG A CA 1
ATOM 744 C C . ARG A 1 100 ? 8.454 7.784 8.697 1.00 98.50 100 ARG A C 1
ATOM 746 O O . ARG A 1 100 ? 8.679 7.757 9.899 1.00 98.50 100 ARG A O 1
ATOM 753 N N . ILE A 1 101 ? 7.214 7.717 8.205 1.00 98.62 101 ILE A N 1
ATOM 754 C CA . ILE A 1 101 ? 6.020 7.617 9.063 1.00 98.62 101 ILE A CA 1
ATOM 755 C C . ILE A 1 101 ? 6.043 6.329 9.896 1.00 98.62 101 ILE A C 1
ATOM 757 O O . ILE A 1 101 ? 5.669 6.351 11.069 1.00 98.62 101 ILE A O 1
ATOM 761 N N . LEU A 1 102 ? 6.472 5.214 9.300 1.00 98.50 102 LEU A N 1
ATOM 762 C CA . LEU A 1 102 ? 6.608 3.939 10.002 1.00 98.50 102 LEU A CA 1
ATOM 763 C C . LEU A 1 102 ? 7.747 3.973 11.040 1.00 98.50 102 LEU A C 1
ATOM 765 O O . LEU A 1 102 ? 7.567 3.456 12.139 1.00 98.50 102 LEU A O 1
ATOM 769 N N . GLU A 1 103 ? 8.879 4.611 10.721 1.00 97.50 103 GLU A N 1
ATOM 770 C CA . GLU A 1 103 ? 10.027 4.806 11.624 1.00 97.50 103 GLU A CA 1
ATOM 771 C C . GLU A 1 103 ? 9.651 5.645 12.850 1.00 97.50 103 GLU A C 1
ATOM 773 O O . GLU A 1 103 ? 9.812 5.210 13.994 1.00 97.50 103 GLU A O 1
ATOM 778 N N . GLU A 1 104 ? 9.110 6.839 12.609 1.00 97.75 104 GLU A N 1
ATOM 779 C CA . GLU A 1 104 ? 8.703 7.790 13.648 1.00 97.75 104 GLU A CA 1
ATOM 780 C C . GLU A 1 104 ? 7.567 7.223 14.523 1.00 97.75 104 GLU A C 1
ATOM 782 O O . GLU A 1 104 ? 7.474 7.531 15.710 1.00 97.75 104 GLU A O 1
ATOM 787 N N . GLY A 1 105 ? 6.730 6.341 13.961 1.00 97.25 105 GLY A N 1
ATOM 788 C CA . GLY A 1 105 ? 5.624 5.665 14.642 1.00 97.25 105 GLY A CA 1
ATOM 789 C C . GLY A 1 105 ? 5.916 4.255 15.157 1.00 97.25 105 GLY A C 1
ATOM 790 O O . GLY A 1 105 ? 4.967 3.510 15.414 1.00 97.25 105 GLY A O 1
ATOM 791 N N . SER A 1 106 ? 7.187 3.868 15.284 1.00 95.56 106 SER A N 1
ATOM 792 C CA . SER A 1 106 ? 7.612 2.481 15.538 1.00 95.56 106 SER A CA 1
ATOM 793 C C . SER A 1 106 ? 6.903 1.778 16.706 1.00 95.56 106 SER A C 1
ATOM 795 O O . SER A 1 106 ? 6.558 0.605 16.577 1.00 95.56 106 SER A O 1
ATOM 797 N N . GLU A 1 107 ? 6.605 2.465 17.816 1.00 96.50 107 GLU A N 1
ATOM 798 C CA . GLU A 1 107 ? 5.868 1.867 18.945 1.00 96.50 107 GLU A CA 1
ATOM 799 C C . GLU A 1 107 ? 4.429 1.470 18.577 1.00 96.50 107 GLU A C 1
ATOM 801 O O . GLU A 1 107 ? 3.937 0.421 18.996 1.00 96.50 107 GLU A O 1
ATOM 806 N N . CYS A 1 108 ? 3.748 2.292 17.774 1.00 97.62 108 CYS A N 1
ATOM 807 C CA . CYS A 1 108 ? 2.406 1.987 17.283 1.00 97.62 108 CYS A CA 1
ATOM 808 C C . CYS A 1 108 ? 2.446 0.885 16.227 1.00 97.62 108 CYS A C 1
ATOM 810 O O . CYS A 1 108 ? 1.616 -0.020 16.260 1.00 97.62 108 CYS A O 1
ATOM 812 N N . VAL A 1 109 ? 3.431 0.938 15.325 1.00 97.56 109 VAL A N 1
ATOM 813 C CA . VAL A 1 109 ? 3.652 -0.087 14.296 1.00 97.56 109 VAL A CA 1
ATOM 814 C C . VAL A 1 109 ? 3.907 -1.451 14.937 1.00 97.56 109 VAL A C 1
ATOM 816 O O . VAL A 1 109 ? 3.269 -2.426 14.557 1.00 97.56 109 VAL A O 1
ATOM 819 N N . ALA A 1 110 ? 4.762 -1.521 15.959 1.00 95.81 110 ALA A N 1
ATOM 820 C CA . ALA A 1 110 ? 5.065 -2.762 16.672 1.00 95.81 110 ALA A CA 1
ATOM 821 C C . ALA A 1 110 ? 3.861 -3.341 17.439 1.00 95.81 110 ALA A C 1
ATOM 823 O O . ALA A 1 110 ? 3.814 -4.546 17.685 1.00 95.81 110 ALA A O 1
ATOM 824 N N . ALA A 1 111 ? 2.904 -2.497 17.836 1.00 96.88 111 ALA A N 1
ATOM 825 C CA . ALA A 1 111 ? 1.673 -2.916 18.506 1.00 96.88 111 ALA A CA 1
ATOM 826 C C . ALA A 1 111 ? 0.541 -3.294 17.530 1.00 96.88 111 ALA A C 1
ATOM 828 O O . ALA A 1 111 ? -0.422 -3.944 17.941 1.00 96.88 111 ALA A O 1
ATOM 829 N N . ALA A 1 112 ? 0.631 -2.885 16.261 1.00 97.50 112 ALA A N 1
ATOM 830 C CA . ALA A 1 112 ? -0.376 -3.179 15.251 1.00 97.50 112 ALA A CA 1
ATOM 831 C C . ALA A 1 112 ? -0.337 -4.658 14.829 1.00 97.50 112 ALA A C 1
ATOM 833 O O . ALA A 1 112 ? 0.711 -5.301 14.785 1.00 97.50 112 ALA A O 1
ATOM 834 N N . LYS A 1 113 ? -1.504 -5.199 14.479 1.00 97.94 113 LYS A N 1
ATOM 835 C CA . LYS A 1 113 ? -1.665 -6.561 13.952 1.00 97.94 113 LYS A CA 1
ATOM 836 C C . LYS A 1 113 ? -1.415 -6.636 12.450 1.00 97.94 113 LYS A C 1
ATOM 838 O O . LYS A 1 113 ? -1.094 -7.709 11.950 1.00 97.94 113 LYS A O 1
ATOM 843 N N . GLU A 1 114 ? -1.592 -5.529 11.733 1.00 98.06 114 GLU A N 1
ATOM 844 C CA . GLU A 1 114 ? -1.371 -5.460 10.290 1.00 98.06 114 GLU A CA 1
ATOM 845 C C . GLU A 1 114 ? -1.061 -4.040 9.804 1.00 98.06 114 GLU A C 1
ATOM 847 O O . GLU A 1 114 ? -1.501 -3.041 10.384 1.00 98.06 114 GLU A O 1
ATOM 852 N N . LEU A 1 115 ? -0.344 -3.977 8.685 1.00 98.81 115 LEU A N 1
ATOM 853 C CA . LEU A 1 115 ? -0.087 -2.775 7.905 1.00 98.81 115 LEU A CA 1
ATOM 854 C C . LEU A 1 115 ? -0.674 -2.961 6.504 1.00 98.81 115 LEU A C 1
ATOM 856 O O . LEU A 1 115 ? -0.400 -3.960 5.836 1.00 98.81 115 LEU A O 1
ATOM 860 N N . ILE A 1 116 ? -1.444 -1.978 6.043 1.00 98.75 116 ILE A N 1
ATOM 861 C CA . ILE A 1 116 ? -1.965 -1.907 4.678 1.00 98.75 116 ILE A CA 1
ATOM 862 C C . ILE A 1 116 ? -1.344 -0.683 4.015 1.00 98.75 116 ILE A C 1
ATOM 864 O O . ILE A 1 116 ? -1.705 0.460 4.304 1.00 98.75 116 ILE A O 1
ATOM 868 N N . LEU A 1 117 ? -0.383 -0.923 3.132 1.00 98.81 117 LEU A N 1
ATOM 869 C CA . LEU A 1 117 ? 0.493 0.109 2.595 1.00 98.81 117 LEU A CA 1
ATOM 870 C C . LEU A 1 117 ? 0.314 0.233 1.085 1.00 98.81 117 LEU A C 1
ATOM 872 O O . LEU A 1 117 ? 0.500 -0.728 0.348 1.00 98.81 117 LEU A O 1
ATOM 876 N N . GLN A 1 118 ? -0.006 1.428 0.599 1.00 98.56 118 GLN A N 1
ATOM 877 C CA . GLN A 1 118 ? -0.141 1.718 -0.832 1.00 98.56 118 GLN A CA 1
ATOM 878 C C . GLN A 1 118 ? 0.865 2.816 -1.226 1.00 98.56 118 GLN A C 1
ATOM 880 O O . GLN A 1 118 ? 0.482 3.985 -1.357 1.00 98.56 118 GLN A O 1
ATOM 885 N N . PRO A 1 119 ? 2.163 2.481 -1.379 1.00 98.19 119 PRO A N 1
ATOM 886 C CA . PRO A 1 119 ? 3.168 3.436 -1.833 1.00 98.19 119 PRO A CA 1
ATOM 887 C C . PRO A 1 119 ? 2.972 3.814 -3.310 1.00 98.19 119 PRO A C 1
ATOM 889 O O . PRO A 1 119 ? 2.574 3.001 -4.143 1.00 98.19 119 PRO A O 1
ATOM 892 N N . GLN A 1 120 ? 3.254 5.072 -3.645 1.00 96.38 120 GLN A N 1
ATOM 893 C CA . GLN A 1 120 ? 3.168 5.639 -5.001 1.00 96.38 120 GLN A CA 1
ATOM 894 C C . GLN A 1 120 ? 4.517 5.627 -5.740 1.00 96.38 120 GLN A C 1
ATOM 896 O O . GLN A 1 120 ? 4.564 5.759 -6.961 1.00 96.38 120 GLN A O 1
ATOM 901 N N . SER A 1 121 ? 5.620 5.487 -5.004 1.00 96.75 121 SER A N 1
ATOM 902 C CA . SER A 1 121 ? 6.993 5.446 -5.513 1.00 96.75 121 SER A CA 1
ATOM 903 C C . SER A 1 121 ? 7.827 4.500 -4.658 1.00 96.75 121 SER A C 1
ATOM 905 O O . SER A 1 121 ? 7.438 4.192 -3.535 1.00 96.75 121 SER A O 1
ATOM 907 N N . GLU A 1 122 ? 8.980 4.064 -5.176 1.00 96.81 122 GLU A N 1
ATOM 908 C CA . GLU A 1 122 ? 9.986 3.318 -4.398 1.00 96.81 122 GLU A CA 1
ATOM 909 C C . GLU A 1 122 ? 9.408 2.108 -3.642 1.00 96.81 122 GLU A C 1
ATOM 911 O O . GLU A 1 122 ? 9.812 1.814 -2.523 1.00 96.81 122 GLU A O 1
ATOM 916 N N . ILE A 1 123 ? 8.457 1.397 -4.259 1.00 97.44 123 ILE A N 1
ATOM 917 C CA . ILE A 1 123 ? 7.744 0.264 -3.642 1.00 97.44 123 ILE A CA 1
ATOM 918 C C . ILE A 1 123 ? 8.739 -0.772 -3.101 1.00 97.44 123 ILE A C 1
ATOM 920 O O . ILE A 1 123 ? 8.568 -1.270 -1.995 1.00 97.44 123 ILE A O 1
ATOM 924 N N . TRP A 1 124 ? 9.817 -1.022 -3.848 1.00 96.25 124 TRP A N 1
ATOM 925 C CA . TRP A 1 124 ? 10.913 -1.904 -3.450 1.00 96.25 124 TRP A CA 1
ATOM 926 C C . TRP A 1 124 ? 11.557 -1.505 -2.113 1.00 96.25 124 TRP A C 1
ATOM 928 O O . TRP A 1 124 ? 11.781 -2.375 -1.282 1.00 96.25 124 TRP A O 1
ATOM 938 N N . ARG A 1 125 ? 11.747 -0.203 -1.844 1.00 96.62 125 ARG A N 1
ATOM 939 C CA . ARG A 1 125 ? 12.271 0.276 -0.553 1.00 96.62 125 ARG A CA 1
ATOM 940 C C . ARG A 1 125 ? 11.305 -0.005 0.582 1.00 96.62 125 ARG A C 1
ATOM 942 O O . ARG A 1 125 ? 11.736 -0.333 1.676 1.00 96.62 125 ARG A O 1
ATOM 949 N N . VAL A 1 126 ? 10.002 0.135 0.333 1.00 98.25 126 VAL A N 1
ATOM 950 C CA . VAL A 1 126 ? 8.981 -0.175 1.342 1.00 98.25 126 VAL A CA 1
ATOM 951 C C . VAL A 1 126 ? 8.968 -1.676 1.636 1.00 98.25 126 VAL A C 1
ATOM 953 O O . VAL A 1 126 ? 8.887 -2.050 2.801 1.00 98.25 126 VAL A O 1
ATOM 956 N N . ARG A 1 127 ? 9.112 -2.532 0.612 1.00 96.88 127 ARG A N 1
ATOM 957 C CA . ARG A 1 127 ? 9.246 -3.987 0.803 1.00 96.88 127 ARG A CA 1
ATOM 958 C C . ARG A 1 127 ? 10.467 -4.333 1.652 1.00 96.88 127 ARG A C 1
ATOM 960 O O . ARG A 1 127 ? 10.314 -4.997 2.669 1.00 96.88 127 ARG A O 1
ATOM 967 N N . GLU A 1 128 ? 11.640 -3.817 1.289 1.00 93.88 128 GLU A N 1
ATOM 968 C CA . GLU A 1 128 ? 12.881 -4.009 2.055 1.00 93.88 128 GLU A CA 1
ATOM 969 C C . GLU A 1 128 ? 12.742 -3.514 3.499 1.00 93.88 128 GLU A C 1
ATOM 971 O O . GLU A 1 128 ? 13.129 -4.196 4.445 1.00 93.88 128 GLU A O 1
ATOM 976 N N . TYR A 1 129 ? 12.137 -2.342 3.686 1.00 96.25 129 TYR A N 1
ATOM 977 C CA . TYR A 1 129 ? 11.988 -1.739 5.002 1.00 96.25 129 TYR A CA 1
ATOM 978 C C . TYR A 1 129 ? 11.045 -2.528 5.927 1.00 96.25 129 TYR A C 1
ATOM 980 O O . TYR A 1 129 ? 11.294 -2.604 7.129 1.00 96.25 129 TYR A O 1
ATOM 988 N N . LEU A 1 130 ? 10.003 -3.173 5.391 1.00 95.44 130 LEU A N 1
ATOM 989 C CA . LEU A 1 130 ? 9.112 -4.029 6.185 1.00 95.44 130 LEU A CA 1
ATOM 990 C C . LEU A 1 130 ? 9.859 -5.192 6.854 1.00 95.44 130 LEU A C 1
ATOM 992 O O . LEU A 1 130 ? 9.550 -5.523 8.001 1.00 95.44 130 LEU A O 1
ATOM 996 N N . HIS A 1 131 ? 10.883 -5.748 6.200 1.00 86.75 131 HIS A N 1
ATOM 997 C CA . HIS A 1 131 ? 11.726 -6.782 6.805 1.00 86.75 131 HIS A CA 1
ATOM 998 C C . HIS A 1 131 ? 12.467 -6.263 8.047 1.00 86.75 131 HIS A C 1
ATOM 1000 O O . HIS A 1 131 ? 12.537 -6.967 9.054 1.00 86.75 131 HIS A O 1
ATOM 1006 N N . ASN A 1 132 ? 12.928 -5.007 8.029 1.00 88.56 132 ASN A N 1
ATOM 1007 C CA . ASN A 1 132 ? 13.597 -4.378 9.175 1.00 88.56 132 ASN A CA 1
ATOM 1008 C C . ASN A 1 132 ? 12.652 -4.142 10.366 1.00 88.56 132 ASN A C 1
ATOM 1010 O O . ASN A 1 132 ? 13.106 -4.038 11.504 1.00 88.56 132 ASN A O 1
ATOM 1014 N N . LEU A 1 133 ? 11.341 -4.069 10.119 1.00 89.38 133 LEU A N 1
ATOM 1015 C CA . LEU A 1 133 ? 10.316 -3.886 11.148 1.00 89.38 133 LEU A CA 1
ATOM 1016 C C . LEU A 1 133 ? 9.843 -5.197 11.797 1.00 89.38 133 LEU A C 1
ATOM 1018 O O . LEU A 1 133 ? 8.950 -5.162 12.642 1.00 89.38 133 LEU A O 1
ATOM 1022 N N . ASN A 1 134 ? 10.416 -6.351 11.432 1.00 90.62 134 ASN A N 1
ATOM 1023 C CA . ASN A 1 134 ? 9.870 -7.679 11.753 1.00 90.62 134 ASN A CA 1
ATOM 1024 C C . ASN A 1 134 ? 8.432 -7.862 11.243 1.00 90.62 134 ASN A C 1
ATOM 1026 O O . ASN A 1 134 ? 7.632 -8.571 11.856 1.00 90.62 134 ASN A O 1
ATOM 1030 N N . PHE A 1 135 ? 8.097 -7.221 10.124 1.00 94.88 135 PHE A N 1
ATOM 1031 C CA . PHE A 1 135 ? 6.871 -7.483 9.386 1.00 94.88 135 PHE A CA 1
ATOM 1032 C C . PHE A 1 135 ? 7.187 -8.372 8.183 1.00 94.88 135 PHE A C 1
ATOM 1034 O O . PHE A 1 135 ? 8.276 -8.337 7.610 1.00 94.88 135 PHE A O 1
ATOM 1041 N N . GLU A 1 136 ? 6.225 -9.198 7.809 1.00 95.12 136 GLU A N 1
ATOM 1042 C CA . GLU A 1 136 ? 6.255 -9.991 6.591 1.00 95.12 136 GLU A CA 1
ATOM 1043 C C . GLU A 1 136 ? 5.075 -9.580 5.721 1.00 95.12 136 GLU A C 1
ATOM 1045 O O . GLU A 1 136 ? 3.945 -9.455 6.197 1.00 95.12 136 GLU A O 1
ATOM 1050 N N . ILE A 1 137 ? 5.338 -9.366 4.433 1.00 96.75 137 ILE A N 1
ATOM 1051 C CA . ILE A 1 137 ? 4.276 -9.212 3.444 1.00 96.75 137 ILE A CA 1
ATOM 1052 C C . ILE A 1 137 ? 3.602 -10.576 3.301 1.00 96.75 137 ILE A C 1
ATOM 1054 O O . ILE A 1 137 ? 4.265 -11.558 2.982 1.00 96.75 137 ILE A O 1
ATOM 1058 N N . THR A 1 138 ? 2.293 -10.645 3.517 1.00 96.06 138 THR A N 1
ATOM 1059 C CA . THR A 1 138 ? 1.518 -11.893 3.398 1.00 96.06 138 THR A CA 1
ATOM 1060 C C . THR A 1 138 ? 0.543 -11.865 2.226 1.00 96.06 138 THR A C 1
ATOM 1062 O O . THR A 1 138 ? 0.023 -12.903 1.816 1.00 96.06 138 THR A O 1
ATOM 1065 N N . LYS A 1 139 ? 0.305 -10.681 1.651 1.00 96.62 139 LYS A N 1
ATOM 1066 C CA . LYS A 1 139 ? -0.481 -10.501 0.431 1.00 96.62 139 LYS A CA 1
ATOM 1067 C C . LYS A 1 139 ? -0.068 -9.213 -0.280 1.00 96.62 139 LYS A C 1
ATOM 1069 O O . LYS A 1 139 ? 0.274 -8.214 0.345 1.00 96.62 139 LYS A O 1
ATOM 1074 N N . GLU A 1 140 ? -0.162 -9.222 -1.601 1.00 98.00 140 GLU A N 1
ATOM 1075 C CA . GLU A 1 140 ? -0.078 -8.025 -2.434 1.00 98.00 140 GLU A CA 1
ATOM 1076 C C . GLU A 1 140 ? -1.241 -8.033 -3.428 1.00 98.00 140 GLU A C 1
ATOM 1078 O O . GLU A 1 140 ? -1.711 -9.099 -3.831 1.00 98.00 140 GLU A O 1
ATOM 1083 N N . ASP A 1 141 ? -1.699 -6.851 -3.823 1.00 98.31 141 ASP A N 1
ATOM 1084 C CA . ASP A 1 141 ? -2.700 -6.685 -4.879 1.00 98.31 141 ASP A CA 1
ATOM 1085 C C . ASP A 1 141 ? -2.334 -5.478 -5.754 1.00 98.31 141 ASP A C 1
ATOM 1087 O O . ASP A 1 141 ? -1.563 -4.598 -5.344 1.00 98.31 141 ASP A O 1
ATOM 1091 N N . MET A 1 142 ? -2.833 -5.452 -6.988 1.00 98.44 142 MET A N 1
ATOM 1092 C CA . MET A 1 142 ? -2.502 -4.420 -7.960 1.00 98.44 142 MET A CA 1
ATOM 1093 C C . MET A 1 142 ? -3.708 -4.040 -8.818 1.00 98.44 142 MET A C 1
ATOM 1095 O O . MET A 1 142 ? -4.366 -4.889 -9.410 1.00 98.44 142 MET A O 1
ATOM 1099 N N . CYS A 1 143 ? -3.970 -2.744 -8.986 1.00 98.31 143 CYS A N 1
ATOM 1100 C CA . CYS A 1 143 ? -5.077 -2.269 -9.815 1.00 98.31 143 CYS A CA 1
ATOM 1101 C C . CYS A 1 143 ? -4.654 -1.179 -10.799 1.00 98.31 143 CYS A C 1
ATOM 1103 O O . CYS A 1 143 ? -3.665 -0.472 -10.593 1.00 98.31 143 CYS A O 1
ATOM 1105 N N . ILE A 1 144 ? -5.466 -1.002 -11.845 1.00 98.25 144 ILE A N 1
ATOM 1106 C CA . ILE A 1 144 ? -5.394 0.154 -12.740 1.00 98.25 144 ILE A CA 1
ATOM 1107 C C . ILE A 1 144 ? -6.531 1.107 -12.384 1.00 98.25 144 ILE A C 1
ATOM 1109 O O . ILE A 1 144 ? -7.704 0.726 -12.451 1.00 98.25 144 ILE A O 1
ATOM 1113 N N . ASP A 1 145 ? -6.186 2.343 -12.040 1.00 97.00 145 ASP A N 1
ATOM 1114 C CA . ASP A 1 145 ? -7.139 3.422 -11.772 1.00 97.00 145 ASP A CA 1
ATOM 1115 C C . ASP A 1 145 ? -6.678 4.671 -12.532 1.00 97.00 145 ASP A C 1
ATOM 1117 O O . ASP A 1 145 ? -5.491 4.990 -12.539 1.00 97.00 145 ASP A O 1
ATOM 1121 N N . GLU A 1 146 ? -7.580 5.315 -13.273 1.00 94.94 146 GLU A N 1
ATOM 1122 C CA . GLU A 1 146 ? -7.265 6.491 -14.112 1.00 94.94 146 GLU A CA 1
ATOM 1123 C C . GLU A 1 146 ? -6.003 6.338 -15.003 1.00 94.94 146 GLU A C 1
ATOM 1125 O O . GLU A 1 146 ? -5.212 7.264 -15.184 1.00 94.94 146 GLU A O 1
ATOM 1130 N N . GLY A 1 147 ? -5.780 5.138 -15.556 1.00 95.12 147 GLY A N 1
ATOM 1131 C CA . GLY A 1 147 ? -4.639 4.837 -16.437 1.00 95.12 147 GLY A CA 1
ATOM 1132 C C . GLY A 1 147 ? -3.286 4.668 -15.728 1.00 95.12 147 GLY A C 1
ATOM 1133 O O . GLY A 1 147 ? -2.259 4.497 -16.396 1.00 95.12 147 GLY A O 1
ATOM 1134 N N . LYS A 1 148 ? -3.271 4.693 -14.392 1.00 96.88 148 LYS A N 1
ATOM 1135 C CA . LYS A 1 148 ? -2.092 4.481 -13.546 1.00 96.88 148 LYS A CA 1
ATOM 1136 C C . LYS A 1 148 ? -2.168 3.134 -12.834 1.00 96.88 148 LYS A C 1
ATOM 1138 O O . LYS A 1 148 ? -3.252 2.626 -12.566 1.00 96.88 148 LYS A O 1
ATOM 1143 N N . TYR A 1 149 ? -1.000 2.575 -12.540 1.00 97.81 149 TYR A N 1
ATOM 1144 C CA . TYR A 1 149 ? -0.848 1.310 -11.831 1.00 97.81 149 TYR A CA 1
ATOM 1145 C C . TYR A 1 149 ? -0.607 1.579 -10.350 1.00 97.81 149 TYR A C 1
ATOM 1147 O O . TYR A 1 149 ? 0.233 2.410 -10.005 1.00 97.81 149 TYR A O 1
ATOM 1155 N N . TYR A 1 150 ? -1.324 0.864 -9.491 1.00 98.31 150 TYR A N 1
ATOM 1156 C CA . TYR A 1 150 ? -1.202 0.973 -8.044 1.00 98.31 150 TYR A CA 1
ATOM 1157 C C . TYR A 1 150 ? -0.998 -0.403 -7.445 1.00 98.31 150 TYR A C 1
ATOM 1159 O O . TYR A 1 150 ? -1.692 -1.336 -7.834 1.00 98.31 150 TYR A O 1
ATOM 1167 N N . THR A 1 151 ? -0.099 -0.492 -6.472 1.00 98.38 151 THR A N 1
ATOM 1168 C CA . THR A 1 151 ? 0.149 -1.698 -5.680 1.00 98.38 151 THR A CA 1
ATOM 1169 C C . THR A 1 151 ? -0.215 -1.417 -4.231 1.00 98.38 151 THR A C 1
ATOM 1171 O O . THR A 1 151 ? 0.090 -0.332 -3.723 1.00 98.38 151 THR A O 1
ATOM 1174 N N . VAL A 1 152 ? -0.863 -2.383 -3.584 1.00 98.62 152 VAL A N 1
ATOM 1175 C CA . VAL A 1 152 ? -1.025 -2.433 -2.129 1.00 98.62 152 VAL A CA 1
ATOM 1176 C C . VAL A 1 152 ? -0.229 -3.613 -1.579 1.00 98.62 152 VAL A C 1
ATOM 1178 O O . VAL A 1 152 ? -0.219 -4.698 -2.161 1.00 98.62 152 VAL A O 1
ATOM 1181 N N . LEU A 1 153 ? 0.451 -3.373 -0.466 1.00 98.62 153 LEU A N 1
ATOM 1182 C CA . LEU A 1 153 ? 1.182 -4.350 0.323 1.00 98.62 153 LEU A CA 1
ATOM 1183 C C . LEU A 1 153 ? 0.386 -4.583 1.606 1.00 98.62 153 LEU A C 1
ATOM 1185 O O . LEU A 1 153 ? 0.050 -3.627 2.308 1.00 98.62 153 LEU A O 1
ATOM 1189 N N . TYR A 1 154 ? 0.091 -5.838 1.905 1.00 98.38 154 TYR A N 1
ATOM 1190 C CA . TYR A 1 154 ? -0.501 -6.255 3.166 1.00 98.38 154 TYR A CA 1
ATOM 1191 C C . TYR A 1 154 ? 0.561 -7.003 3.966 1.00 98.38 154 TYR A C 1
ATOM 1193 O O . TYR A 1 154 ? 1.087 -8.019 3.502 1.00 98.38 154 TYR A O 1
ATOM 1201 N N . ALA A 1 155 ? 0.897 -6.478 5.141 1.00 98.00 155 ALA A N 1
ATOM 1202 C CA . ALA A 1 155 ? 1.950 -7.019 5.983 1.00 98.00 155 ALA A CA 1
ATOM 1203 C C . ALA A 1 155 ? 1.466 -7.266 7.411 1.00 98.00 155 ALA A C 1
ATOM 1205 O O . ALA A 1 155 ? 0.675 -6.496 7.954 1.00 98.00 155 ALA A O 1
ATOM 1206 N N . GLN A 1 156 ? 1.975 -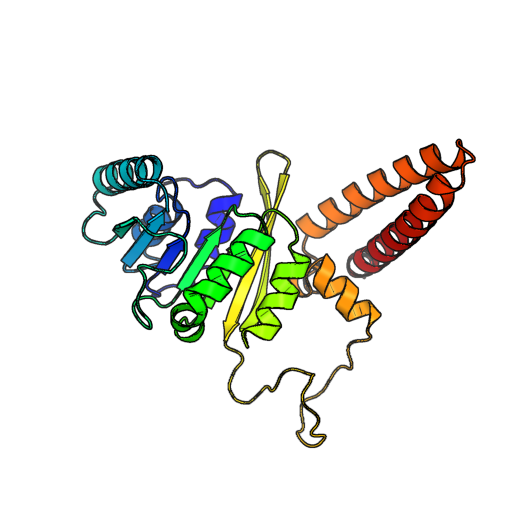8.324 8.032 1.00 96.94 156 GLN A N 1
ATOM 1207 C CA . GLN A 1 156 ? 1.679 -8.706 9.414 1.00 96.94 156 GLN A CA 1
ATOM 1208 C C . GLN A 1 156 ? 2.983 -8.905 10.198 1.00 96.94 156 GLN A C 1
ATOM 1210 O O . GLN A 1 156 ? 4.013 -9.186 9.581 1.00 96.94 156 GLN A O 1
ATOM 1215 N N . PRO A 1 157 ? 2.973 -8.780 11.537 1.00 95.06 157 PRO A N 1
ATOM 1216 C CA . PRO A 1 157 ? 4.132 -9.119 12.348 1.00 95.06 157 PRO A CA 1
ATOM 1217 C C . PRO A 1 157 ? 4.568 -10.561 12.081 1.00 95.06 157 PRO A C 1
ATOM 1219 O O . PRO A 1 157 ? 3.737 -11.474 12.065 1.00 95.06 157 PRO A O 1
ATOM 1222 N N . GLN A 1 158 ? 5.870 -10.779 11.914 1.00 88.56 158 GLN A N 1
ATOM 1223 C CA . GLN A 1 158 ? 6.426 -12.124 11.821 1.00 88.56 158 GLN A CA 1
ATOM 1224 C C . GLN A 1 158 ? 6.053 -12.901 13.087 1.00 88.56 158 GLN A C 1
ATOM 1226 O O . GLN A 1 158 ? 6.230 -12.430 14.217 1.00 88.56 158 GLN A O 1
ATOM 1231 N N . SER A 1 159 ? 5.512 -14.106 12.909 1.00 72.50 159 SER A N 1
ATOM 1232 C CA . SER A 1 159 ? 5.221 -14.983 14.042 1.00 72.50 159 SER A CA 1
ATOM 1233 C C . SER A 1 159 ? 6.522 -15.248 14.800 1.00 72.50 159 SER A C 1
ATOM 1235 O O . SER A 1 159 ? 7.503 -15.672 14.193 1.00 72.50 159 SER A O 1
ATOM 1237 N N . ARG A 1 160 ? 6.545 -15.006 16.122 1.00 49.28 160 ARG A N 1
ATOM 1238 C CA . ARG A 1 160 ? 7.690 -15.333 16.993 1.00 49.28 160 ARG A CA 1
ATOM 1239 C C . ARG A 1 160 ? 7.983 -16.834 16.880 1.00 49.28 160 ARG A C 1
ATOM 1241 O O . ARG A 1 160 ? 7.329 -17.639 17.535 1.00 49.28 160 ARG A O 1
ATOM 1248 N N . GLY A 1 161 ? 8.914 -17.195 16.005 1.00 45.53 161 GLY A N 1
ATOM 1249 C CA . GLY A 1 161 ? 9.171 -18.573 15.580 1.00 45.53 161 GLY A CA 1
ATOM 1250 C C . GLY A 1 161 ? 9.665 -18.683 14.136 1.00 45.53 161 GLY A C 1
ATOM 1251 O O . GLY A 1 161 ? 10.313 -19.666 13.805 1.00 45.53 161 GLY A O 1
ATOM 1252 N N . CYS A 1 162 ? 9.429 -17.663 13.307 1.00 39.69 162 CYS A N 1
ATOM 1253 C CA . CYS A 1 162 ? 10.053 -17.534 11.997 1.00 39.69 162 CYS A CA 1
ATOM 1254 C C . CYS A 1 162 ? 11.036 -16.366 12.052 1.00 39.69 162 CYS A C 1
ATOM 1256 O O . CYS A 1 162 ? 10.706 -15.232 11.723 1.00 39.69 162 CYS A O 1
ATOM 1258 N N . THR A 1 163 ? 12.237 -16.631 12.560 1.00 34.84 163 THR A N 1
ATOM 1259 C CA . THR A 1 163 ? 13.380 -15.737 12.381 1.00 34.84 163 THR A CA 1
ATOM 1260 C C . THR A 1 163 ? 13.576 -15.580 10.876 1.00 34.84 163 THR A C 1
ATOM 1262 O O . THR A 1 163 ? 13.889 -16.551 10.189 1.00 34.84 163 THR A O 1
ATOM 1265 N N . SER A 1 164 ? 13.351 -14.384 10.338 1.00 38.59 164 SER A N 1
ATOM 1266 C CA . SER A 1 164 ? 13.744 -14.061 8.970 1.00 38.59 164 SER A CA 1
ATOM 1267 C C . SER A 1 164 ? 15.222 -14.402 8.776 1.00 38.59 164 SER A C 1
ATOM 1269 O O . SER A 1 164 ? 16.039 -13.868 9.522 1.00 38.59 164 SER A O 1
ATOM 1271 N N . LEU A 1 165 ? 15.513 -15.311 7.838 1.00 47.28 165 LEU A N 1
ATOM 1272 C CA . LEU A 1 165 ? 16.550 -15.364 6.781 1.00 47.28 165 LEU A CA 1
ATOM 1273 C C . LEU A 1 165 ? 17.947 -14.709 6.969 1.00 47.28 165 LEU A C 1
ATOM 1275 O O . LEU A 1 165 ? 18.782 -14.828 6.080 1.00 47.28 165 LEU A O 1
ATOM 1279 N N . LEU A 1 166 ? 18.249 -14.038 8.081 1.00 43.62 166 LEU A N 1
ATOM 1280 C CA . LEU A 1 166 ? 19.441 -13.214 8.314 1.00 43.62 166 LEU A CA 1
ATOM 1281 C C . LEU A 1 166 ? 19.955 -13.267 9.766 1.00 43.62 166 LEU A C 1
ATOM 1283 O O . LEU A 1 166 ? 20.728 -12.403 10.177 1.00 43.62 166 LEU A O 1
ATOM 1287 N N . GLN A 1 167 ? 19.588 -14.280 10.554 1.00 36.78 167 GLN A N 1
ATOM 1288 C CA . GLN A 1 167 ? 20.332 -14.598 11.773 1.00 36.78 167 GLN A CA 1
ATOM 1289 C C . GLN A 1 167 ? 20.880 -16.012 11.698 1.00 36.78 167 GLN A C 1
ATOM 1291 O O . GLN A 1 167 ? 20.146 -16.995 11.694 1.00 36.78 167 GLN A O 1
ATOM 1296 N N . GLU A 1 168 ? 22.206 -16.061 11.621 1.00 41.62 168 GLU A N 1
ATOM 1297 C CA . GLU A 1 168 ? 23.058 -17.223 11.810 1.00 41.62 168 GLU A CA 1
ATOM 1298 C C . GLU A 1 168 ? 22.544 -18.084 12.973 1.00 41.62 168 GLU A C 1
ATOM 1300 O O . GLU A 1 168 ? 22.806 -17.767 14.126 1.00 41.62 168 GLU A O 1
ATOM 1305 N N . ASN A 1 169 ? 21.789 -19.147 12.686 1.00 35.34 169 ASN A N 1
ATOM 1306 C CA . ASN A 1 169 ? 21.741 -20.373 13.483 1.00 35.34 169 ASN A CA 1
ATOM 1307 C C . ASN A 1 169 ? 21.029 -21.477 12.694 1.00 35.34 169 ASN A C 1
ATOM 1309 O O . ASN A 1 169 ? 19.862 -21.382 12.333 1.00 35.34 169 ASN A O 1
ATOM 1313 N N . ARG A 1 170 ? 21.801 -22.523 12.410 1.00 42.84 170 ARG A N 1
ATOM 1314 C CA . ARG A 1 170 ? 21.638 -23.507 11.335 1.00 42.84 170 ARG A CA 1
ATOM 1315 C C . ARG A 1 170 ? 20.795 -24.732 11.690 1.00 42.84 170 ARG A C 1
ATOM 1317 O O . ARG A 1 170 ? 20.981 -25.761 11.060 1.00 42.84 170 ARG A O 1
ATOM 1324 N N . ASP A 1 171 ? 19.899 -24.657 12.667 1.00 35.03 171 ASP A N 1
ATOM 1325 C CA . ASP A 1 171 ? 19.203 -25.852 13.156 1.00 35.03 171 ASP A CA 1
ATOM 1326 C C . ASP A 1 171 ? 17.742 -25.555 13.504 1.00 35.03 171 ASP A C 1
ATOM 1328 O O . ASP A 1 171 ? 17.402 -25.382 14.672 1.00 35.03 171 ASP A O 1
ATOM 1332 N N . SER A 1 172 ? 16.852 -25.496 12.507 1.00 36.44 172 SER A N 1
ATOM 1333 C CA . SER A 1 172 ? 15.409 -25.711 12.701 1.00 36.44 172 SER A CA 1
ATOM 1334 C C . SER A 1 172 ? 14.722 -26.052 11.381 1.00 36.44 172 SER A C 1
ATOM 1336 O O . SER A 1 172 ? 14.864 -25.373 10.375 1.00 36.44 172 SER A O 1
ATOM 1338 N N . PHE A 1 173 ? 13.990 -27.155 11.416 1.00 37.12 173 PHE A N 1
ATOM 1339 C CA . PHE A 1 173 ? 13.403 -27.887 10.304 1.00 37.12 173 PHE A CA 1
ATOM 1340 C C . PHE A 1 173 ? 12.191 -27.144 9.708 1.00 37.12 173 PHE A C 1
ATOM 1342 O O . PHE A 1 173 ? 11.050 -27.412 10.077 1.00 37.12 173 PHE A O 1
ATOM 1349 N N . CYS A 1 174 ? 12.436 -26.220 8.784 1.00 37.03 174 CYS A N 1
ATOM 1350 C CA . CYS A 1 174 ? 11.444 -25.715 7.836 1.00 37.03 174 CYS A CA 1
ATOM 1351 C C . CYS A 1 174 ? 11.978 -26.031 6.434 1.00 37.03 174 CYS A C 1
ATOM 1353 O O . CYS A 1 174 ? 13.178 -25.912 6.212 1.00 37.03 174 CYS A O 1
ATOM 1355 N N . GLU A 1 175 ? 11.136 -26.481 5.501 1.00 35.38 175 GLU A N 1
ATOM 1356 C CA . GLU A 1 175 ? 11.544 -26.698 4.104 1.00 35.38 175 GLU A CA 1
ATOM 1357 C C . GLU A 1 175 ? 11.914 -25.348 3.463 1.00 35.38 175 GLU A C 1
ATOM 1359 O O . GLU A 1 175 ? 11.100 -24.679 2.828 1.00 35.38 175 GLU A O 1
ATOM 1364 N N . GLU A 1 176 ? 13.155 -24.922 3.685 1.00 41.81 176 GLU A N 1
ATOM 1365 C CA . GLU A 1 176 ? 13.768 -23.744 3.094 1.00 41.81 176 GLU A CA 1
ATOM 1366 C C . GLU A 1 176 ? 13.928 -23.995 1.593 1.00 41.81 176 GLU A C 1
ATOM 1368 O O . GLU A 1 176 ? 14.832 -24.698 1.140 1.00 41.81 176 GLU A O 1
ATOM 1373 N N . ARG A 1 177 ? 13.047 -23.406 0.780 1.00 46.25 177 ARG A N 1
ATOM 1374 C CA . ARG A 1 177 ? 13.438 -23.091 -0.594 1.00 46.25 177 ARG A CA 1
ATOM 1375 C C . ARG A 1 177 ? 14.482 -21.990 -0.488 1.00 46.25 177 ARG A C 1
ATOM 1377 O O . ARG A 1 177 ? 14.117 -20.850 -0.219 1.00 46.25 177 ARG A O 1
ATOM 1384 N N . GLU A 1 178 ? 15.754 -22.333 -0.674 1.00 51.25 178 GLU A N 1
ATOM 1385 C CA . GLU A 1 178 ? 16.813 -21.349 -0.905 1.00 51.25 178 GLU A CA 1
ATOM 1386 C C . GLU A 1 178 ? 16.364 -20.429 -2.050 1.00 51.25 178 GLU A C 1
ATOM 1388 O O . GLU A 1 178 ? 16.338 -20.820 -3.219 1.00 51.25 178 GLU A O 1
ATOM 1393 N N . VAL A 1 179 ? 15.931 -19.215 -1.708 1.00 63.12 179 VAL A N 1
ATOM 1394 C CA . VAL A 1 179 ? 15.607 -18.188 -2.696 1.00 63.12 179 VAL A CA 1
ATOM 1395 C C . VAL A 1 179 ? 16.942 -17.678 -3.223 1.00 63.12 179 VAL A C 1
ATOM 1397 O O . VAL A 1 179 ? 17.765 -17.157 -2.473 1.00 63.12 179 VAL A O 1
ATOM 1400 N N . THR A 1 180 ? 17.196 -17.868 -4.514 1.00 76.06 180 THR A N 1
ATOM 1401 C CA . THR A 1 180 ? 18.388 -17.319 -5.168 1.00 76.06 180 THR A CA 1
ATOM 1402 C C . THR A 1 180 ? 18.374 -15.792 -5.074 1.00 76.06 180 THR A C 1
ATOM 1404 O O . THR A 1 180 ? 17.304 -15.194 -5.171 1.00 76.06 180 THR A O 1
ATOM 1407 N N . LYS A 1 181 ? 19.542 -15.143 -4.973 1.00 73.44 181 LYS A N 1
ATOM 1408 C CA . LYS A 1 181 ? 19.645 -13.666 -4.942 1.00 73.44 181 LYS A CA 1
ATOM 1409 C C . LYS A 1 181 ? 18.871 -12.982 -6.076 1.00 73.44 181 LYS A C 1
ATOM 1411 O O . LYS A 1 181 ? 18.213 -11.975 -5.849 1.00 73.44 181 LYS A O 1
ATOM 1416 N N . ASP A 1 182 ? 18.881 -13.580 -7.263 1.00 73.62 182 ASP A N 1
ATOM 1417 C CA . ASP A 1 182 ? 18.169 -13.055 -8.433 1.00 73.62 182 ASP A CA 1
ATOM 1418 C C . ASP A 1 182 ? 16.638 -13.074 -8.239 1.00 73.62 182 ASP A C 1
ATOM 1420 O O . ASP A 1 182 ? 15.924 -12.173 -8.675 1.00 73.62 182 ASP A O 1
ATOM 1424 N N . ALA A 1 183 ? 16.119 -14.069 -7.513 1.00 81.44 183 ALA A N 1
ATOM 1425 C CA . ALA A 1 183 ? 14.698 -14.157 -7.183 1.00 81.44 183 ALA A CA 1
ATOM 1426 C C . ALA A 1 183 ? 14.307 -13.139 -6.102 1.00 81.44 183 ALA A C 1
ATOM 1428 O O . ALA A 1 183 ? 13.222 -12.564 -6.168 1.00 81.44 183 ALA A O 1
ATOM 1429 N N . GLU A 1 184 ? 15.198 -12.863 -5.148 1.00 86.69 184 GLU A N 1
ATOM 1430 C CA . GLU A 1 184 ? 14.994 -11.821 -4.140 1.00 86.69 184 GLU A CA 1
ATOM 1431 C C . GLU A 1 184 ? 14.902 -10.426 -4.778 1.00 86.69 184 GLU A C 1
ATOM 1433 O O . GLU A 1 184 ? 13.977 -9.669 -4.476 1.00 86.69 184 GLU A O 1
ATOM 1438 N N . GLU A 1 185 ? 15.789 -10.103 -5.724 1.00 89.50 185 GLU A N 1
ATOM 1439 C CA . GLU A 1 185 ? 15.746 -8.822 -6.440 1.00 89.50 185 GLU A CA 1
ATOM 1440 C C . GLU A 1 185 ? 14.438 -8.662 -7.238 1.00 89.50 185 GLU A C 1
ATOM 1442 O O . GLU A 1 185 ? 13.784 -7.614 -7.169 1.00 89.50 185 GLU A O 1
ATOM 1447 N N . LEU A 1 186 ? 13.987 -9.724 -7.918 1.00 92.75 186 LEU A N 1
ATOM 1448 C CA . LEU A 1 186 ? 12.695 -9.748 -8.613 1.00 92.75 186 LEU A CA 1
ATOM 1449 C C . LEU A 1 186 ? 11.514 -9.543 -7.659 1.00 92.75 186 LEU A C 1
ATOM 1451 O O . LEU A 1 186 ? 10.598 -8.771 -7.960 1.00 92.75 186 LEU A O 1
ATOM 1455 N N . TYR A 1 187 ? 11.529 -10.204 -6.501 1.00 94.19 187 TYR A N 1
ATOM 1456 C CA . TYR A 1 187 ? 10.484 -10.088 -5.485 1.00 94.19 187 TYR A CA 1
ATOM 1457 C C . TYR A 1 187 ? 10.437 -8.690 -4.875 1.00 94.19 187 TYR A C 1
ATOM 1459 O O . TYR A 1 187 ? 9.355 -8.109 -4.761 1.00 94.19 187 TYR A O 1
ATOM 1467 N N . ASN A 1 188 ? 11.590 -8.092 -4.581 1.00 92.44 188 ASN A N 1
ATOM 1468 C CA . ASN A 1 188 ? 11.659 -6.714 -4.109 1.00 92.44 188 ASN A CA 1
ATOM 1469 C C . ASN A 1 188 ? 11.165 -5.737 -5.176 1.00 92.44 188 ASN A C 1
ATOM 1471 O O . ASN A 1 188 ? 10.452 -4.778 -4.861 1.00 92.44 188 ASN A O 1
ATOM 1475 N N . ARG A 1 189 ? 11.462 -5.985 -6.456 1.00 94.38 189 ARG A N 1
ATOM 1476 C CA . ARG A 1 189 ? 11.050 -5.093 -7.543 1.00 94.38 189 ARG A CA 1
ATOM 1477 C C . ARG A 1 189 ? 9.560 -5.185 -7.861 1.00 94.38 189 ARG A C 1
ATOM 1479 O O . ARG A 1 189 ? 8.875 -4.158 -7.868 1.00 94.38 189 ARG A O 1
ATOM 1486 N N . TYR A 1 190 ? 9.047 -6.386 -8.104 1.00 96.31 190 TYR A N 1
ATOM 1487 C CA . TYR A 1 190 ? 7.705 -6.595 -8.659 1.00 96.31 190 TYR A CA 1
ATOM 1488 C C . TYR A 1 190 ? 6.700 -7.186 -7.677 1.00 96.31 190 TYR A C 1
ATOM 1490 O O . TYR A 1 190 ? 5.504 -7.094 -7.935 1.00 96.31 190 TYR A O 1
ATOM 1498 N N . GLY A 1 191 ? 7.156 -7.678 -6.528 1.00 96.56 191 GLY A N 1
ATOM 1499 C CA . GLY A 1 191 ? 6.311 -8.285 -5.507 1.00 96.56 191 GLY A CA 1
ATOM 1500 C C . GLY A 1 191 ? 6.217 -9.791 -5.680 1.00 96.56 191 GLY A C 1
ATOM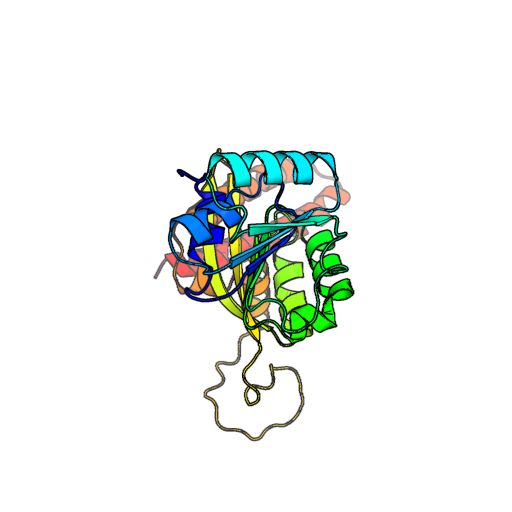 1501 O O . GLY A 1 191 ? 5.754 -10.280 -6.714 1.00 96.56 191 GLY A O 1
ATOM 1502 N N . ARG A 1 192 ? 6.641 -10.528 -4.650 1.00 95.38 192 ARG A N 1
ATOM 1503 C CA . ARG A 1 192 ? 6.592 -11.993 -4.616 1.00 95.38 192 ARG A CA 1
ATOM 1504 C C . ARG A 1 192 ? 5.185 -12.510 -4.893 1.00 95.38 192 ARG A C 1
ATOM 1506 O O . ARG A 1 192 ? 5.005 -13.343 -5.775 1.00 95.38 192 ARG A O 1
ATOM 1513 N N . TYR A 1 193 ? 4.181 -11.991 -4.185 1.00 96.81 193 TYR A N 1
ATOM 1514 C CA . TYR A 1 193 ? 2.812 -12.497 -4.307 1.00 96.81 193 TYR A CA 1
ATOM 1515 C C . TYR A 1 193 ? 2.172 -12.085 -5.625 1.00 96.81 193 TYR A C 1
ATOM 1517 O O . TYR A 1 193 ? 1.339 -12.819 -6.149 1.00 96.81 193 TYR A O 1
ATOM 1525 N N . LEU A 1 194 ? 2.559 -10.942 -6.195 1.00 98.06 194 LEU A N 1
ATOM 1526 C CA . LEU A 1 194 ? 2.079 -10.551 -7.519 1.00 98.06 194 LEU A CA 1
ATOM 1527 C C . LEU A 1 194 ? 2.647 -11.464 -8.617 1.00 98.06 194 LEU A C 1
ATOM 1529 O O . LEU A 1 194 ? 1.921 -11.810 -9.549 1.00 98.06 194 LEU A O 1
ATOM 1533 N N . LEU A 1 195 ? 3.917 -11.867 -8.508 1.00 97.25 195 LEU A N 1
ATOM 1534 C CA . LEU A 1 195 ? 4.572 -12.782 -9.448 1.00 97.25 195 LEU A CA 1
ATOM 1535 C C . LEU A 1 195 ? 4.066 -14.222 -9.301 1.00 97.25 195 LEU A C 1
ATOM 1537 O O . LEU A 1 195 ? 3.597 -14.807 -10.275 1.00 97.25 195 LEU A O 1
ATOM 1541 N N . GLU A 1 196 ? 4.118 -14.780 -8.089 1.00 95.44 196 GLU A N 1
ATOM 1542 C CA . GLU A 1 196 ? 3.748 -16.176 -7.821 1.00 95.44 196 GLU A CA 1
ATOM 1543 C C . GLU A 1 196 ? 2.263 -16.442 -8.117 1.00 95.44 196 GLU A C 1
ATOM 1545 O O . GLU A 1 196 ? 1.927 -17.481 -8.687 1.00 95.44 196 GLU A O 1
ATOM 1550 N N . ASN A 1 197 ? 1.376 -15.479 -7.827 1.00 96.50 197 ASN A N 1
ATOM 1551 C CA . ASN A 1 197 ? -0.051 -15.589 -8.154 1.00 96.50 197 ASN A CA 1
ATOM 1552 C C . ASN A 1 197 ? -0.380 -15.213 -9.607 1.00 96.50 197 ASN A C 1
ATOM 1554 O O . ASN A 1 197 ? -1.555 -15.221 -9.979 1.00 96.50 197 ASN A O 1
ATOM 1558 N N . LYS A 1 198 ? 0.623 -14.859 -10.424 1.00 97.31 198 LYS A N 1
ATOM 1559 C CA . LYS A 1 198 ? 0.456 -14.434 -11.822 1.00 97.31 198 LYS A CA 1
ATOM 1560 C C . LYS A 1 198 ? -0.590 -13.321 -11.957 1.00 97.31 198 LYS A C 1
ATOM 1562 O O . LYS A 1 198 ? -1.536 -13.415 -12.743 1.00 97.31 198 LYS A O 1
ATOM 1567 N N . HIS A 1 199 ? -0.444 -12.260 -11.163 1.00 98.31 199 HIS A N 1
ATOM 1568 C CA . HIS A 1 199 ? -1.436 -11.196 -11.088 1.00 98.31 199 HIS A CA 1
ATOM 1569 C C . HIS A 1 199 ? -1.627 -10.494 -12.455 1.00 98.31 199 HIS A C 1
ATOM 1571 O O . HIS A 1 199 ? -0.686 -9.900 -12.988 1.00 98.31 199 HIS A O 1
ATOM 1577 N N . PRO A 1 200 ? -2.845 -10.458 -13.034 1.00 98.06 200 PRO A N 1
ATOM 1578 C CA . PRO A 1 200 ? -3.052 -10.019 -14.421 1.00 98.06 200 PRO A CA 1
ATOM 1579 C C . PRO A 1 200 ? -2.725 -8.539 -14.660 1.00 98.06 200 PRO A C 1
ATOM 1581 O O . PRO A 1 200 ? -2.363 -8.140 -15.767 1.00 98.06 200 PRO A O 1
ATOM 1584 N N . VAL A 1 201 ? -2.845 -7.696 -13.630 1.00 98.44 201 VAL A N 1
ATOM 1585 C CA . VAL A 1 201 ? -2.445 -6.282 -13.722 1.00 98.44 201 VAL A CA 1
ATOM 1586 C C . VAL A 1 201 ? -0.925 -6.127 -13.689 1.00 98.44 201 VAL A C 1
ATOM 1588 O O . VAL A 1 201 ? -0.402 -5.243 -14.368 1.00 98.44 201 VAL A O 1
ATOM 1591 N N . LEU A 1 202 ? -0.209 -7.000 -12.967 1.00 98.50 202 LEU A N 1
ATOM 1592 C CA . LEU A 1 202 ? 1.250 -6.991 -12.992 1.00 98.50 202 LEU A CA 1
ATOM 1593 C C . LEU A 1 202 ? 1.744 -7.416 -14.378 1.00 98.50 202 LEU A C 1
ATOM 1595 O O . LEU A 1 202 ? 2.627 -6.758 -14.912 1.00 98.50 202 LEU A O 1
ATOM 1599 N N . GLN A 1 203 ? 1.129 -8.421 -15.010 1.00 98.38 203 GLN A N 1
ATOM 1600 C CA . GLN A 1 203 ? 1.464 -8.788 -16.391 1.00 98.38 203 GLN A CA 1
ATOM 1601 C C . GLN A 1 203 ? 1.356 -7.593 -17.350 1.00 98.38 203 GLN A C 1
ATOM 1603 O O . GLN A 1 203 ? 2.306 -7.286 -18.067 1.00 98.38 203 GLN A O 1
ATOM 1608 N N . GLN A 1 204 ? 0.226 -6.875 -17.319 1.00 98.25 204 GLN A N 1
ATOM 1609 C CA . GLN A 1 204 ? 0.017 -5.684 -18.154 1.00 98.25 204 GLN A CA 1
ATOM 1610 C C . GLN A 1 204 ? 1.056 -4.591 -17.874 1.00 98.25 204 GLN A C 1
ATOM 1612 O O . GLN A 1 204 ? 1.531 -3.926 -18.797 1.00 98.25 204 GLN A O 1
ATOM 1617 N N . PHE A 1 205 ? 1.423 -4.406 -16.603 1.00 98.12 205 PHE A N 1
ATOM 1618 C CA . PHE A 1 205 ? 2.481 -3.483 -16.211 1.00 98.12 205 PHE A CA 1
ATOM 1619 C C . PHE A 1 205 ? 3.836 -3.902 -16.794 1.00 98.12 205 PHE A C 1
ATOM 1621 O O . PHE A 1 205 ? 4.483 -3.090 -17.452 1.00 98.12 205 PHE A O 1
ATOM 1628 N N . LEU A 1 206 ? 4.237 -5.163 -16.614 1.00 98.00 206 LEU A N 1
ATOM 1629 C CA . LEU A 1 206 ? 5.504 -5.703 -17.111 1.00 98.00 206 LEU A CA 1
ATOM 1630 C C . LEU A 1 206 ? 5.597 -5.605 -18.637 1.00 98.00 206 LEU A C 1
ATOM 1632 O O . LEU A 1 206 ? 6.607 -5.148 -19.162 1.00 98.00 206 LEU A O 1
ATOM 1636 N N . GLU A 1 207 ? 4.535 -5.959 -19.361 1.00 97.88 207 GLU A N 1
ATOM 1637 C CA . GLU A 1 207 ? 4.489 -5.849 -20.823 1.00 97.88 207 GLU A CA 1
ATOM 1638 C C . GLU A 1 207 ? 4.610 -4.392 -21.294 1.00 97.88 207 GLU A C 1
ATOM 1640 O O . GLU A 1 207 ? 5.335 -4.110 -22.254 1.00 97.88 207 GLU A O 1
ATOM 1645 N N . LYS A 1 208 ? 3.949 -3.457 -20.597 1.00 97.50 208 LYS A N 1
ATOM 1646 C CA . LYS A 1 208 ? 4.039 -2.018 -20.877 1.00 97.50 208 LYS A CA 1
ATOM 1647 C C . LYS A 1 208 ? 5.444 -1.476 -20.621 1.00 97.50 208 LYS A C 1
ATOM 1649 O O . LYS A 1 208 ? 5.966 -0.746 -21.465 1.00 97.50 208 LYS A O 1
ATOM 1654 N N . GLU A 1 209 ? 6.045 -1.791 -19.476 1.00 97.31 209 GLU A N 1
ATOM 1655 C CA . GLU A 1 209 ? 7.399 -1.333 -19.146 1.00 97.31 209 GLU A CA 1
ATOM 1656 C C . GLU A 1 209 ? 8.440 -1.971 -20.065 1.00 97.31 209 GLU A C 1
ATOM 1658 O O . GLU A 1 209 ? 9.318 -1.267 -20.561 1.00 97.31 209 GLU A O 1
ATOM 1663 N N . ARG A 1 210 ? 8.267 -3.245 -20.432 1.00 97.00 210 ARG A N 1
ATOM 1664 C CA . ARG A 1 210 ? 9.082 -3.899 -21.457 1.00 97.00 210 ARG A CA 1
ATOM 1665 C C . ARG A 1 210 ? 9.019 -3.149 -22.782 1.00 97.00 210 ARG A C 1
ATOM 1667 O O . ARG A 1 210 ? 10.060 -2.766 -23.305 1.00 97.00 210 ARG A O 1
ATOM 1674 N N . ALA A 1 211 ? 7.827 -2.897 -23.322 1.00 97.06 211 ALA A N 1
ATOM 1675 C CA . ALA A 1 211 ? 7.688 -2.194 -24.599 1.00 97.06 211 ALA A CA 1
ATOM 1676 C C . ALA A 1 211 ? 8.387 -0.821 -24.583 1.00 97.06 211 ALA A C 1
ATOM 1678 O O . ALA A 1 211 ? 9.086 -0.462 -25.532 1.00 97.06 211 ALA A O 1
ATOM 1679 N N . LYS A 1 212 ? 8.267 -0.077 -23.475 1.00 96.38 212 LYS A N 1
ATOM 1680 C CA . LYS A 1 212 ? 8.990 1.187 -23.284 1.00 96.38 212 LYS A CA 1
ATOM 1681 C C . LYS A 1 212 ? 10.505 0.994 -23.239 1.00 96.38 212 LYS A C 1
ATOM 1683 O O . LYS A 1 212 ? 11.218 1.756 -23.887 1.00 96.38 212 LYS A O 1
ATOM 1688 N N . ALA A 1 213 ? 10.998 0.006 -22.494 1.00 95.06 213 ALA A N 1
ATOM 1689 C CA . ALA A 1 213 ? 12.426 -0.261 -22.358 1.00 95.06 213 ALA A CA 1
ATOM 1690 C C . ALA A 1 213 ? 13.068 -0.593 -23.715 1.00 95.06 213 ALA A C 1
ATOM 1692 O O . ALA A 1 213 ? 14.095 -0.015 -24.069 1.00 95.06 213 ALA A O 1
ATOM 1693 N N . TYR A 1 214 ? 12.414 -1.427 -24.530 1.00 94.00 214 TYR A N 1
ATOM 1694 C CA . TYR A 1 214 ? 12.861 -1.722 -25.896 1.00 94.00 214 TYR A CA 1
ATOM 1695 C C . TYR A 1 214 ? 12.864 -0.478 -26.795 1.00 94.00 214 TYR A C 1
ATOM 1697 O O . TYR A 1 214 ? 13.841 -0.248 -27.505 1.00 94.00 214 TYR A O 1
ATOM 1705 N N . GLN A 1 215 ? 11.840 0.378 -26.708 1.00 93.75 215 GLN A N 1
ATOM 1706 C CA . GLN 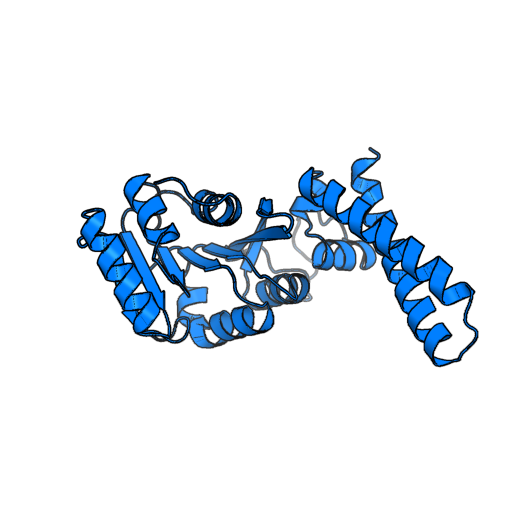A 1 215 ? 11.809 1.630 -27.471 1.00 93.75 215 GLN A CA 1
ATOM 1707 C C . GLN A 1 215 ? 12.960 2.575 -27.091 1.00 93.75 215 GLN A C 1
ATOM 1709 O O . GLN A 1 215 ? 13.557 3.220 -27.955 1.00 93.75 215 GLN A O 1
ATOM 1714 N N . ILE A 1 216 ? 13.282 2.672 -25.797 1.00 90.75 216 ILE A N 1
ATOM 1715 C CA . ILE A 1 216 ? 14.418 3.469 -25.314 1.00 90.75 216 ILE A CA 1
ATOM 1716 C C . ILE A 1 216 ? 15.733 2.864 -25.817 1.00 90.75 216 ILE A C 1
ATOM 1718 O O . ILE A 1 216 ? 16.624 3.612 -26.218 1.00 90.75 216 ILE A O 1
ATOM 1722 N N . ARG A 1 217 ? 15.847 1.531 -25.838 1.00 90.00 217 ARG A N 1
ATOM 1723 C CA . ARG A 1 217 ? 17.045 0.823 -26.304 1.00 90.00 217 ARG A CA 1
ATOM 1724 C C . ARG A 1 217 ? 17.353 1.157 -27.760 1.00 90.00 217 ARG A C 1
ATOM 1726 O O . ARG A 1 217 ? 18.470 1.572 -28.048 1.00 90.00 217 ARG A O 1
ATOM 1733 N N . GLU A 1 218 ? 16.357 1.065 -28.640 1.00 88.00 218 GLU A N 1
ATOM 1734 C CA . GLU A 1 218 ? 16.491 1.417 -30.063 1.00 88.00 218 GLU A CA 1
ATOM 1735 C C . GLU A 1 218 ? 16.930 2.876 -30.253 1.00 88.00 218 GLU A C 1
ATOM 1737 O O . GLU A 1 218 ? 17.830 3.175 -31.040 1.00 88.00 218 GLU A O 1
ATOM 1742 N N . ASN A 1 219 ? 16.352 3.795 -29.474 1.00 86.81 219 ASN A N 1
ATOM 1743 C CA . ASN A 1 219 ? 16.726 5.207 -29.527 1.00 86.81 219 ASN A CA 1
ATOM 1744 C C . ASN A 1 219 ? 18.177 5.437 -29.066 1.00 86.81 219 ASN A C 1
ATOM 1746 O O . ASN A 1 219 ? 18.882 6.260 -29.651 1.00 86.81 219 ASN A O 1
ATOM 1750 N N . LEU A 1 220 ? 18.646 4.720 -28.040 1.00 84.81 220 LEU A N 1
ATOM 1751 C CA . LEU A 1 220 ? 20.008 4.857 -27.513 1.00 84.81 220 LEU A CA 1
ATOM 1752 C C . LEU A 1 220 ? 21.075 4.220 -28.411 1.00 84.81 220 LEU A C 1
ATOM 1754 O O . LEU A 1 220 ? 22.172 4.772 -28.501 1.00 84.81 220 LEU A O 1
ATOM 1758 N N . GLU A 1 221 ? 20.767 3.120 -29.105 1.00 74.25 221 GLU A N 1
ATOM 1759 C CA . GLU A 1 221 ? 21.677 2.496 -30.083 1.00 74.25 221 GLU A CA 1
ATOM 1760 C C . GLU A 1 221 ? 22.069 3.469 -31.205 1.00 74.25 221 GLU A C 1
ATOM 1762 O O . GLU A 1 221 ? 23.195 3.429 -31.703 1.00 74.25 221 GLU A O 1
ATOM 1767 N N . SER A 1 222 ? 21.179 4.403 -31.551 1.00 71.81 222 SER A N 1
ATOM 1768 C CA . SER A 1 222 ? 21.428 5.4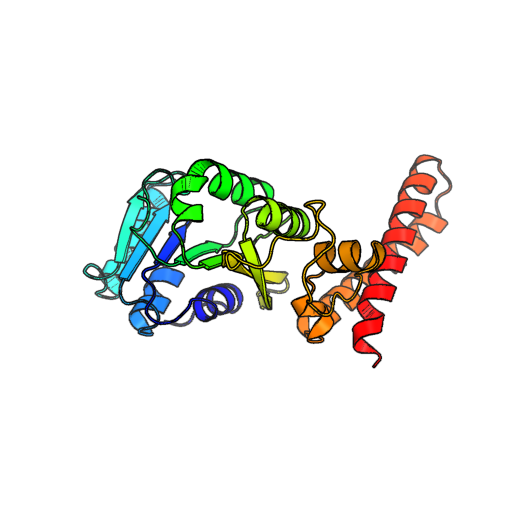10 -32.585 1.00 71.81 222 SER A CA 1
ATOM 1769 C C . SER A 1 222 ? 22.381 6.548 -32.168 1.00 71.81 222 SER A C 1
ATOM 1771 O O . SER A 1 222 ? 22.814 7.322 -33.023 1.00 71.81 222 SER A O 1
ATOM 1773 N N . ILE A 1 223 ? 22.750 6.666 -30.879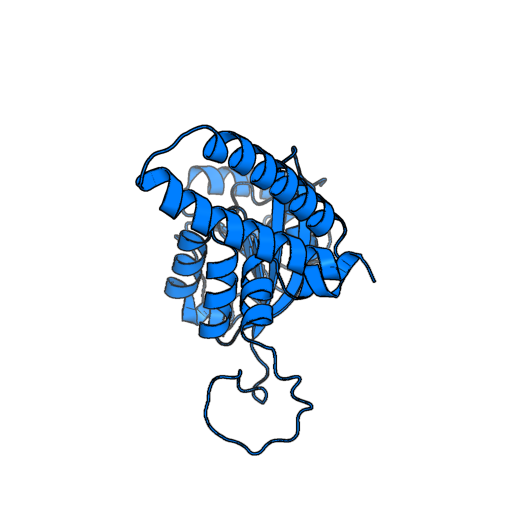 1.00 71.75 223 ILE A N 1
ATOM 1774 C CA . ILE A 1 223 ? 23.510 7.808 -30.337 1.00 71.75 223 ILE A CA 1
ATOM 1775 C C . ILE A 1 223 ? 24.781 7.337 -29.607 1.00 71.75 223 ILE A C 1
ATOM 1777 O O . ILE A 1 223 ? 24.744 6.897 -28.456 1.00 71.75 223 ILE A O 1
ATOM 1781 N N . SER A 1 224 ? 25.955 7.520 -30.217 1.00 62.31 224 SER A N 1
ATOM 1782 C CA . SER A 1 224 ? 27.236 7.064 -29.658 1.00 62.31 224 SER A CA 1
ATOM 1783 C C . SER A 1 224 ? 27.891 8.081 -28.702 1.00 62.31 224 SER A C 1
ATOM 1785 O O . SER A 1 224 ? 28.717 8.893 -29.122 1.00 62.31 224 SER A O 1
ATOM 1787 N N . THR A 1 225 ? 27.583 8.022 -27.400 1.00 75.56 225 THR A N 1
ATOM 1788 C CA . THR A 1 225 ? 28.319 8.762 -26.345 1.00 75.56 225 THR A CA 1
ATOM 1789 C C . THR A 1 225 ? 28.658 7.866 -25.146 1.00 75.56 225 THR A C 1
ATOM 1791 O O . THR A 1 225 ? 28.010 6.844 -24.934 1.00 75.56 225 THR A O 1
ATOM 1794 N N . LEU A 1 226 ? 29.670 8.226 -24.341 1.00 66.44 226 LEU A N 1
ATOM 1795 C CA . LEU A 1 226 ? 30.070 7.450 -23.151 1.00 66.44 226 LEU A CA 1
ATOM 1796 C C . LEU A 1 226 ? 28.955 7.367 -22.095 1.00 66.44 226 LEU A C 1
ATOM 1798 O O . LEU A 1 226 ? 28.680 6.281 -21.599 1.00 66.44 226 LEU A O 1
ATOM 1802 N N . LYS A 1 227 ? 28.254 8.477 -21.824 1.00 71.50 227 LYS A N 1
ATOM 1803 C CA . LYS A 1 227 ? 27.099 8.510 -20.908 1.00 71.50 227 LYS A CA 1
ATOM 1804 C C . LYS A 1 227 ? 25.960 7.599 -21.383 1.00 71.50 227 LYS A C 1
ATOM 1806 O O . LYS A 1 227 ? 25.276 6.981 -20.571 1.00 71.50 227 LYS A O 1
ATOM 1811 N N . ASN A 1 228 ? 25.791 7.461 -22.699 1.00 75.50 228 ASN A N 1
ATOM 1812 C CA . ASN A 1 228 ? 24.818 6.525 -23.255 1.00 75.50 228 ASN A CA 1
ATOM 1813 C C . ASN A 1 228 ? 25.224 5.067 -23.025 1.00 75.50 228 ASN A C 1
ATOM 1815 O O . ASN A 1 228 ? 24.335 4.240 -22.907 1.00 75.50 228 ASN A O 1
ATOM 1819 N N . ARG A 1 229 ? 26.520 4.735 -22.909 1.00 79.00 229 ARG A N 1
ATOM 1820 C CA . ARG A 1 229 ? 26.962 3.352 -22.646 1.00 79.00 229 ARG A CA 1
ATOM 1821 C C . ARG A 1 229 ? 26.597 2.879 -21.241 1.00 79.00 229 ARG A C 1
ATOM 1823 O O . ARG A 1 229 ? 26.118 1.760 -21.104 1.00 79.00 229 ARG A O 1
ATOM 1830 N N . GLU A 1 230 ? 26.783 3.721 -20.224 1.00 84.06 230 GLU A N 1
ATOM 1831 C CA . GLU A 1 230 ? 26.375 3.404 -18.843 1.00 84.06 230 GLU A CA 1
ATOM 1832 C C . GLU A 1 230 ? 24.858 3.236 -18.755 1.00 84.06 230 GLU A C 1
ATOM 1834 O O . GLU A 1 230 ? 24.367 2.205 -18.300 1.00 84.06 230 GLU A O 1
ATOM 1839 N N . ARG A 1 231 ? 24.112 4.202 -19.306 1.00 85.75 231 ARG A N 1
ATOM 1840 C CA . ARG A 1 231 ? 22.649 4.137 -19.340 1.00 85.75 231 ARG A CA 1
ATOM 1841 C C . ARG A 1 231 ? 22.129 2.932 -20.128 1.00 85.75 231 ARG A C 1
ATOM 1843 O O . ARG A 1 231 ? 21.113 2.352 -19.764 1.00 85.75 231 ARG A O 1
ATOM 1850 N N . TYR A 1 232 ? 22.814 2.556 -21.204 1.00 87.19 232 TYR A N 1
ATOM 1851 C CA . TYR A 1 232 ? 22.481 1.379 -21.998 1.00 87.19 232 TYR A CA 1
ATOM 1852 C C . TYR A 1 232 ? 22.707 0.083 -21.212 1.00 87.19 232 TYR A C 1
ATOM 1854 O O . TYR A 1 232 ? 21.861 -0.804 -21.252 1.00 87.19 232 TYR A O 1
ATOM 1862 N N . ALA A 1 233 ? 23.797 -0.017 -20.445 1.00 87.94 233 ALA A N 1
ATOM 1863 C CA . ALA A 1 233 ? 24.046 -1.168 -19.579 1.00 87.94 233 ALA A CA 1
ATOM 1864 C C . ALA A 1 233 ? 22.986 -1.306 -18.470 1.00 87.94 233 ALA A C 1
ATOM 1866 O O . ALA A 1 233 ? 22.518 -2.414 -18.217 1.00 87.94 233 ALA A O 1
ATOM 1867 N N . GLU A 1 234 ? 22.564 -0.198 -17.846 1.00 90.50 234 GLU A N 1
ATOM 1868 C CA . GLU A 1 234 ? 21.436 -0.194 -16.898 1.00 90.50 234 GLU A CA 1
ATOM 1869 C C . GLU A 1 234 ? 20.141 -0.684 -17.556 1.00 90.50 234 GLU A C 1
ATOM 1871 O O . GLU A 1 234 ? 19.428 -1.508 -16.989 1.00 90.50 234 GLU A O 1
ATOM 1876 N N . LEU A 1 235 ? 19.858 -0.206 -18.770 1.00 91.88 235 LEU A N 1
ATOM 1877 C CA . LEU A 1 235 ? 18.659 -0.578 -19.512 1.00 91.88 235 LEU A CA 1
ATOM 1878 C C . LEU A 1 235 ? 18.643 -2.063 -19.893 1.00 91.88 235 LEU A C 1
ATOM 1880 O O . LEU A 1 235 ? 17.586 -2.684 -19.861 1.00 91.88 235 LEU A O 1
ATOM 1884 N N . LEU A 1 236 ? 19.792 -2.649 -20.241 1.00 92.19 236 LEU A N 1
ATOM 1885 C CA . LEU A 1 236 ? 19.875 -4.084 -20.519 1.00 92.19 236 LEU A CA 1
ATOM 1886 C C . LEU A 1 236 ? 19.542 -4.923 -19.283 1.00 92.19 236 LEU A C 1
ATOM 1888 O O . LEU A 1 236 ? 18.785 -5.880 -19.410 1.00 92.19 236 LEU A O 1
ATOM 1892 N N . LYS A 1 237 ? 20.035 -4.527 -18.102 1.00 91.88 237 LYS A N 1
ATOM 1893 C CA . LYS A 1 237 ? 19.676 -5.182 -16.834 1.00 91.88 237 LYS A CA 1
ATOM 1894 C C . LYS A 1 237 ? 18.187 -5.043 -16.523 1.00 91.88 237 LYS A C 1
ATOM 1896 O O . LYS A 1 237 ? 17.557 -5.993 -16.081 1.00 91.88 237 LYS A O 1
ATOM 1901 N N . GLU A 1 238 ? 17.609 -3.869 -16.779 1.00 92.50 238 GLU A N 1
ATOM 1902 C CA . GLU A 1 238 ? 16.167 -3.652 -16.618 1.00 92.50 238 GLU A CA 1
ATOM 1903 C C . GLU A 1 238 ? 15.349 -4.555 -17.556 1.00 92.50 238 GLU A C 1
ATOM 1905 O O . GLU A 1 238 ? 14.354 -5.138 -17.131 1.00 92.50 238 GLU A O 1
ATOM 1910 N N . ILE A 1 239 ? 15.774 -4.712 -18.815 1.00 94.75 239 ILE A N 1
ATOM 1911 C CA . ILE A 1 239 ? 15.125 -5.608 -19.783 1.00 94.75 239 ILE A CA 1
ATOM 1912 C C . ILE A 1 239 ? 15.232 -7.071 -19.344 1.00 94.75 239 ILE A C 1
ATOM 1914 O O . ILE A 1 239 ? 14.235 -7.783 -19.417 1.00 94.75 239 ILE A O 1
ATOM 1918 N N . GLU A 1 240 ? 16.406 -7.511 -18.893 1.00 94.56 240 GLU A N 1
ATOM 1919 C CA . GLU A 1 240 ? 16.624 -8.864 -18.368 1.00 94.56 240 GLU A CA 1
ATOM 1920 C C . GLU A 1 240 ? 15.675 -9.151 -17.198 1.00 94.56 240 GLU A C 1
ATOM 1922 O O . GLU A 1 240 ? 14.891 -10.095 -17.254 1.00 94.56 240 GLU A O 1
ATOM 1927 N N . MET A 1 241 ? 15.621 -8.244 -16.221 1.00 93.69 241 MET A N 1
ATOM 1928 C CA . MET A 1 241 ? 14.735 -8.361 -15.064 1.00 93.69 241 MET A CA 1
ATOM 1929 C C . MET A 1 241 ? 13.243 -8.387 -15.450 1.00 93.69 241 MET A C 1
ATOM 1931 O O . MET A 1 241 ? 12.453 -9.131 -14.866 1.00 93.69 241 MET A O 1
ATOM 1935 N N . LEU A 1 242 ? 12.835 -7.595 -16.449 1.00 96.12 242 LEU A N 1
ATOM 1936 C CA . LEU A 1 242 ? 11.469 -7.617 -16.987 1.00 96.12 242 LEU A CA 1
ATOM 1937 C C . LEU A 1 242 ? 11.148 -8.945 -17.684 1.00 96.12 242 LEU A C 1
ATOM 1939 O O . LEU A 1 242 ? 10.041 -9.464 -17.533 1.00 96.12 242 LEU A O 1
ATOM 1943 N N . GLU A 1 243 ? 12.087 -9.486 -18.459 1.00 95.62 243 GLU A N 1
ATOM 1944 C CA . GLU A 1 243 ? 11.922 -10.775 -19.131 1.00 95.62 243 GLU A CA 1
ATOM 1945 C C . GLU A 1 243 ? 11.823 -11.917 -18.118 1.00 95.62 243 GLU A C 1
ATOM 1947 O O . GLU A 1 243 ? 10.916 -12.740 -18.249 1.00 95.62 243 GLU A O 1
ATOM 1952 N N . ASP A 1 244 ? 12.655 -11.916 -17.076 1.00 94.94 244 ASP A N 1
ATOM 1953 C CA . ASP A 1 244 ? 12.608 -12.894 -15.986 1.00 94.94 244 ASP A CA 1
ATOM 1954 C C . ASP A 1 244 ? 11.287 -12.837 -15.217 1.00 94.94 244 ASP A C 1
ATOM 1956 O O . ASP A 1 244 ? 10.640 -13.865 -15.007 1.00 94.94 244 ASP A O 1
ATOM 1960 N N . ALA A 1 245 ? 10.805 -11.635 -14.890 1.00 95.62 245 ALA A N 1
ATOM 1961 C CA . ALA A 1 245 ? 9.485 -11.455 -14.290 1.00 95.62 245 ALA A CA 1
ATOM 1962 C C . ALA A 1 245 ? 8.358 -12.001 -15.190 1.00 95.62 245 ALA A C 1
ATOM 1964 O O . ALA A 1 245 ? 7.412 -12.627 -14.707 1.00 95.62 245 ALA A O 1
ATOM 1965 N N . LEU A 1 246 ? 8.458 -11.816 -16.511 1.00 96.50 246 LEU A N 1
ATOM 1966 C CA . LEU A 1 246 ? 7.483 -12.336 -17.474 1.00 96.50 246 LEU A CA 1
ATOM 1967 C C . LEU A 1 246 ? 7.534 -13.863 -17.628 1.00 96.50 246 LEU A C 1
ATOM 1969 O O . LEU A 1 246 ? 6.543 -14.443 -18.080 1.00 96.50 246 LEU A O 1
ATOM 1973 N N . GLN A 1 247 ? 8.621 -14.541 -17.238 1.00 95.38 247 GLN A N 1
ATOM 1974 C CA . GLN A 1 247 ? 8.684 -16.009 -17.274 1.00 95.38 247 GLN A CA 1
ATOM 1975 C C . GLN A 1 247 ? 7.626 -16.654 -16.366 1.00 95.38 247 GLN A C 1
ATOM 1977 O O . GLN A 1 247 ? 7.066 -17.689 -16.735 1.00 95.38 247 GLN A O 1
ATOM 1982 N N . TYR A 1 248 ? 7.253 -16.003 -15.254 1.00 94.50 248 TYR A N 1
ATOM 1983 C CA . TYR A 1 248 ? 6.180 -16.466 -14.362 1.00 94.50 248 TYR A CA 1
ATOM 1984 C C . TYR A 1 248 ? 4.838 -16.652 -15.092 1.00 94.50 248 TYR A C 1
ATOM 1986 O O . TYR A 1 248 ? 4.055 -17.526 -14.729 1.00 94.50 248 TYR A O 1
ATOM 1994 N N . TYR A 1 249 ? 4.585 -15.903 -16.169 1.00 94.69 249 TYR A N 1
ATOM 1995 C CA . TYR A 1 249 ? 3.317 -15.910 -16.912 1.00 94.69 249 TYR A CA 1
ATOM 1996 C C . TYR A 1 249 ? 3.312 -16.846 -18.128 1.00 94.69 249 TYR A C 1
ATOM 1998 O O . TYR A 1 249 ? 2.285 -16.992 -18.786 1.00 94.69 249 TYR A O 1
ATOM 2006 N N . ARG A 1 250 ? 4.448 -17.476 -18.451 1.00 87.94 250 ARG A N 1
ATOM 2007 C CA . ARG A 1 250 ? 4.587 -18.389 -19.603 1.00 87.94 250 ARG A CA 1
ATOM 2008 C C . ARG A 1 250 ? 4.290 -19.855 -19.263 1.00 87.94 250 ARG A C 1
ATOM 2010 O O . ARG A 1 250 ? 4.311 -20.688 -20.166 1.00 87.94 250 ARG A O 1
ATOM 2017 N N . SER A 1 251 ? 4.051 -20.155 -17.984 1.00 62.56 251 SER A N 1
ATOM 2018 C CA . SER A 1 251 ? 3.777 -21.499 -17.449 1.00 62.56 251 SER A CA 1
ATOM 2019 C C . SER A 1 251 ? 2.303 -21.749 -17.173 1.00 62.56 251 SER A C 1
ATOM 2021 O O . SER A 1 251 ? 1.596 -20.781 -16.806 1.00 62.56 251 SER A O 1
#

Radius of gyration: 20.43 Å; Cα contacts (8 Å, |Δi|>4): 410; chains: 1; bounding box: 54×50×54 Å

Foldseek 3Di:
DDDFPQLCVLLVLQAAAWEEEAEQCQQVPSQLCCCVVNRYQAYEYEYQDPVSLVNNVVNCVVSPNPVRYHYDNDQQCVVPDQPPTQEYEDADAAQVSVLVSCVVNLNNNLRHFKYKYKHPYQQLSNQVSCVVSQKDFPDKAWDAGPNDIIIITMIGHHDPPDDPPPDDDDDDDDPDPPQPPLNVVLCSVQNPRCLQVVPVSSLVVLVVVLVVLVVVLVVLVVDDDPVSVVVNVVSVVVNVSSVVSCVSVVD

Sequence (251 aa):
MNLSKRLRMVADSVTKGNVVADVGCDHAYISIYLVEGKIAPKTIALDVNEGPLLRAQENIISYGMENLITTRLSDGLHMLKPNEVDSIVIAGMGGALMIRILEEGSECVAAAKELILQPQSEIWRVREYLHNLNFEITKEDMCIDEGKYYTVLYAQPQSRGCTSLLQENRDSFCEEREVTKDAEELYNRYGRYLLENKHPVLQQFLEKERAKAYQIRENLESISTLKNRERYAELLKEIEMLEDALQYYRS

Mean predicted aligned error: 6.2 Å

Organism: Lachnoclostridium phytofermentans (strain ATCC 700394 / DSM 18823 / ISDg) (NCBI:txid357809)